Protein AF-A0A1F8V7A5-F1 (afdb_monomer_lite)

Secondary structure (DSSP, 8-state):
---------B-SSSSS-PPPPP----THHHHHHHHHHHHHTT-HHHHHHHHHTT--EEEEEEEGGG-GGGGS-HHHHHH---TTBPPEEEEEE-SSEEEEEEEPPPSEEHHHHHHH-PPPHHHHHHHHHHHHHHHHHHHTSSSPEE-----GGGEEEETTEEEE---TT-EE--TT-SS-SS--S-TTTS-GGGGTTS---HHHHHHHHHHHHHHHHHSS--GGGGGG-S-HHHHHHHHHHHT--

Radius of gyration: 18.72 Å; chains: 1; bounding box: 39×46×54 Å

Sequence (245 aa):
MSPSEVVGVANIERTYGLQIFRGIKNPSRDKVIQLAFGFALNLDETQQLLKAANKKVVVKCYLKENCNIQNLTLGFLRSLNHKGLAKFYESYGNVTNFFVLQDYVEGITLSQYVNERLPSEKETISIIEQLCDILIYIHSQKLPIIHRDIKPSNIIINDGKITLIDFGSCGFFDDKLIEDTLYLGTKGFAPPEQYGYAQTDRRANIYAVGMVLLYLCTGNIDLKNTRTIRNKHFSIIIKNVQNFL

Foldseek 3Di:
DDPDDDWWKDQLPDDDDTDGDDDDDDPVVVVVVVVVCVVVVVPPPVSVVCSVVSFIKTKGKDWPVQFQCVQPDQVRQQPDDDPQEWHWDGWDDDPTMIMTMTHDDDAAFQLVVVVVHFDDPVLLVLQLVLLVVVQCSQCPPPFRKDQQADDRRQWGDDPSRIHGHDSRQIHTQDPPDFADPDQTYDPLLFDPRSRTRGHDDSLRSLSSSLQRSLCSQPVDSPLVCLVVRPDVVSSVSNVVSNVPD

pLDDT: mean 74.39, std 22.93, range [23.0, 98.69]

Structure (mmCIF, N/CA/C/O backbone):
data_AF-A0A1F8V7A5-F1
#
_entry.id   AF-A0A1F8V7A5-F1
#
loop_
_atom_site.group_PDB
_atom_site.id
_atom_site.type_symbol
_atom_site.label_atom_id
_atom_site.label_alt_id
_atom_site.label_comp_id
_atom_site.label_asym_id
_atom_site.label_entity_id
_atom_site.label_seq_id
_atom_site.pdbx_PDB_ins_code
_atom_site.Cartn_x
_atom_site.Cartn_y
_atom_site.Cartn_z
_atom_site.occupancy
_atom_site.B_iso_or_equiv
_atom_site.auth_seq_id
_atom_site.auth_comp_id
_atom_site.auth_asym_id
_atom_site.auth_atom_id
_atom_site.pdbx_PDB_model_num
ATOM 1 N N . MET A 1 1 ? 18.266 4.610 5.218 1.00 23.06 1 MET A N 1
ATOM 2 C CA . MET A 1 1 ? 17.450 5.682 4.603 1.00 23.06 1 MET A CA 1
ATOM 3 C C . MET A 1 1 ? 17.047 5.177 3.232 1.00 23.06 1 MET A C 1
ATOM 5 O O . MET A 1 1 ? 17.943 4.849 2.469 1.00 23.06 1 MET A O 1
ATOM 9 N N . SER A 1 2 ? 15.754 5.010 2.956 1.00 26.50 2 SER A N 1
ATOM 10 C CA . SER A 1 2 ? 15.269 4.569 1.641 1.00 26.50 2 SER A CA 1
ATOM 11 C C . SER A 1 2 ? 15.438 5.704 0.618 1.00 26.50 2 SER A C 1
ATOM 13 O O . SER A 1 2 ? 14.967 6.815 0.872 1.00 26.50 2 SER A O 1
ATOM 15 N N . PRO A 1 3 ? 16.120 5.483 -0.518 1.00 30.06 3 PRO A N 1
ATOM 16 C CA . PRO A 1 3 ? 16.283 6.495 -1.548 1.00 30.06 3 PRO A CA 1
ATOM 17 C C . PRO A 1 3 ? 15.138 6.384 -2.560 1.00 30.06 3 PRO A C 1
ATOM 19 O O . PRO A 1 3 ? 15.302 5.817 -3.633 1.00 30.06 3 PRO A O 1
ATOM 22 N N . SER A 1 4 ? 13.955 6.891 -2.231 1.00 30.00 4 SER A N 1
ATOM 23 C CA . SER A 1 4 ? 12.886 7.071 -3.221 1.00 30.00 4 SER A CA 1
ATOM 24 C C . SER A 1 4 ? 11.737 7.844 -2.604 1.00 30.00 4 SER A C 1
ATOM 26 O O . SER A 1 4 ? 11.154 7.393 -1.633 1.00 30.00 4 SER A O 1
ATOM 28 N N . GLU A 1 5 ? 11.464 9.024 -3.156 1.00 30.34 5 GLU A N 1
ATOM 29 C CA . GLU A 1 5 ? 10.139 9.655 -3.230 1.00 30.34 5 GLU A CA 1
ATOM 30 C C . GLU A 1 5 ? 10.340 11.046 -3.856 1.00 30.34 5 GLU A C 1
ATOM 32 O O . GLU A 1 5 ? 10.634 12.037 -3.191 1.00 30.34 5 GLU A O 1
ATOM 37 N N . VAL A 1 6 ? 10.245 11.113 -5.187 1.00 29.70 6 VAL A N 1
ATOM 38 C CA . VAL A 1 6 ? 9.909 12.355 -5.895 1.00 29.70 6 VAL A CA 1
ATOM 39 C C . VAL A 1 6 ? 8.677 12.029 -6.727 1.00 29.70 6 VAL A C 1
ATOM 41 O O . VAL A 1 6 ? 8.777 11.448 -7.804 1.00 29.70 6 VAL A O 1
ATOM 44 N N . VAL A 1 7 ? 7.506 12.328 -6.170 1.00 32.06 7 VAL A N 1
ATOM 45 C CA . VAL A 1 7 ? 6.207 12.190 -6.836 1.00 32.06 7 VAL A CA 1
ATOM 46 C C . VAL A 1 7 ? 5.902 13.524 -7.511 1.00 32.06 7 VAL A C 1
ATOM 48 O O . VAL A 1 7 ? 5.773 14.538 -6.831 1.00 32.06 7 VAL A O 1
ATOM 51 N N . GLY A 1 8 ? 5.829 13.537 -8.842 1.00 32.34 8 GLY A N 1
ATOM 52 C CA . GLY A 1 8 ? 5.415 14.696 -9.634 1.00 32.34 8 GLY A CA 1
ATOM 53 C C . GLY A 1 8 ? 4.141 14.379 -10.413 1.00 32.34 8 GLY A C 1
ATOM 54 O O . GLY A 1 8 ? 4.046 13.322 -11.035 1.00 32.34 8 GLY A O 1
ATOM 55 N N . VAL A 1 9 ? 3.168 15.289 -10.370 1.00 33.03 9 VAL A N 1
ATOM 56 C CA . VAL A 1 9 ? 1.926 15.235 -11.156 1.00 33.03 9 VAL A CA 1
ATOM 57 C C . VAL A 1 9 ? 2.093 16.147 -12.366 1.00 33.03 9 VAL A C 1
ATOM 59 O O . VAL A 1 9 ? 2.499 17.297 -12.202 1.00 33.03 9 VAL A O 1
ATOM 62 N N . ALA A 1 10 ? 1.783 15.660 -13.567 1.00 33.78 10 ALA A N 1
ATOM 63 C CA . ALA A 1 10 ? 1.742 16.484 -14.771 1.00 33.78 10 ALA A CA 1
ATOM 64 C C . ALA A 1 10 ? 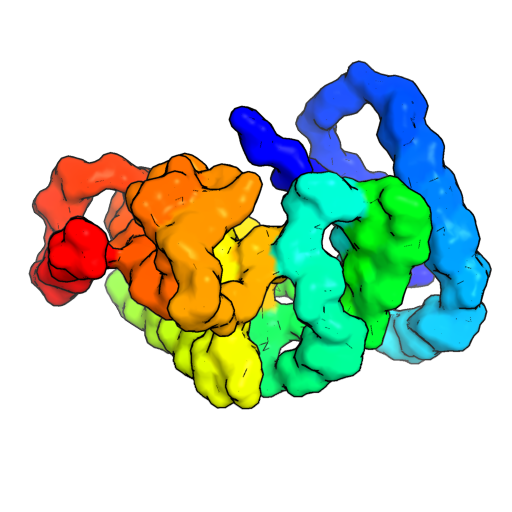0.297 16.599 -15.279 1.00 33.78 10 ALA A C 1
ATOM 66 O O . ALA A 1 10 ? -0.349 15.590 -15.563 1.00 33.78 10 ALA A O 1
ATOM 67 N N . ASN A 1 11 ? -0.197 17.834 -15.416 1.00 29.67 11 ASN A N 1
ATOM 68 C CA . ASN A 1 11 ? -1.378 18.146 -16.221 1.00 29.67 11 ASN A CA 1
ATOM 69 C C . ASN A 1 11 ? -0.912 18.450 -17.647 1.00 29.67 11 ASN A C 1
ATOM 71 O O . ASN A 1 11 ? -0.005 19.253 -17.849 1.00 29.67 11 ASN A O 1
ATOM 75 N N . ILE A 1 12 ? -1.524 17.798 -18.634 1.00 33.88 12 ILE A N 1
ATOM 76 C CA . ILE A 1 12 ? -1.096 17.863 -20.038 1.00 33.88 12 ILE A CA 1
ATOM 77 C C . ILE A 1 12 ? -1.499 19.187 -20.723 1.00 33.88 12 ILE A C 1
ATOM 79 O O . ILE A 1 12 ? -0.963 19.535 -21.775 1.00 33.88 12 ILE A O 1
ATOM 83 N N . GLU A 1 13 ? -2.337 20.004 -20.088 1.00 24.98 13 GLU A N 1
ATOM 84 C CA . GLU A 1 13 ? -2.722 21.325 -20.584 1.00 24.98 13 GLU A CA 1
ATOM 85 C C . GLU A 1 13 ? -2.161 22.442 -19.698 1.00 24.98 13 GLU A C 1
ATOM 87 O O . GLU A 1 13 ? -2.836 22.944 -18.802 1.00 24.98 13 GLU A O 1
ATOM 92 N N . ARG A 1 14 ? -0.894 22.794 -19.949 1.00 23.00 14 ARG A N 1
ATOM 93 C CA . ARG A 1 14 ? -0.233 24.109 -19.779 1.00 23.00 14 ARG A CA 1
ATOM 94 C C . ARG A 1 14 ? 1.257 23.882 -19.518 1.00 23.00 14 ARG A C 1
ATOM 96 O O . ARG A 1 14 ? 1.645 23.275 -18.531 1.00 23.00 14 ARG A O 1
ATOM 103 N N . THR A 1 15 ? 2.065 24.378 -20.447 1.00 27.16 15 THR A N 1
ATOM 104 C CA . THR A 1 15 ? 3.435 24.886 -20.292 1.00 27.16 15 THR A CA 1
ATOM 105 C C . THR A 1 15 ? 4.145 24.554 -18.969 1.00 27.16 15 THR A C 1
ATOM 107 O O . THR A 1 15 ? 3.803 25.116 -17.936 1.00 27.16 15 THR A O 1
ATOM 110 N N . TYR A 1 16 ? 5.169 23.691 -19.046 1.00 33.88 16 TYR A N 1
ATOM 111 C CA . TYR A 1 16 ? 6.266 23.500 -18.080 1.00 33.88 16 TYR A CA 1
ATOM 112 C C . TYR A 1 16 ? 5.959 23.918 -16.626 1.00 33.88 16 TYR A C 1
ATOM 114 O O . TYR A 1 16 ? 6.335 25.002 -16.186 1.00 33.88 16 TYR A O 1
ATOM 122 N N . GLY A 1 17 ? 5.302 23.043 -15.864 1.00 23.88 17 GLY A N 1
ATOM 123 C CA . GLY A 1 17 ? 4.966 23.294 -14.462 1.00 23.88 17 GLY A CA 1
ATOM 124 C C . GLY A 1 17 ? 5.038 22.022 -13.630 1.00 23.88 17 GLY A C 1
ATOM 125 O O . GLY A 1 17 ? 4.048 21.318 -13.473 1.00 23.88 17 GLY A O 1
ATOM 126 N N . LEU A 1 18 ? 6.230 21.730 -13.109 1.00 33.56 18 LEU A N 1
ATOM 127 C CA . LEU A 1 18 ? 6.467 20.741 -12.059 1.00 33.56 18 LEU A CA 1
ATOM 128 C C . LEU A 1 18 ? 5.835 21.255 -10.750 1.00 33.56 18 LEU A C 1
ATOM 130 O O . LEU A 1 18 ? 6.110 22.393 -10.366 1.00 33.56 18 LEU A O 1
ATOM 134 N N . GLN A 1 19 ? 5.068 20.439 -10.019 1.00 27.11 19 GLN A N 1
ATOM 135 C CA . GLN A 1 19 ? 4.849 20.688 -8.588 1.00 27.11 19 GLN A CA 1
ATOM 136 C C . GLN A 1 19 ? 5.838 19.866 -7.756 1.00 27.11 19 GLN A C 1
ATOM 138 O O . GLN A 1 19 ? 5.918 18.644 -7.839 1.00 27.11 19 GLN A O 1
ATOM 143 N N . ILE A 1 20 ? 6.633 20.624 -7.006 1.00 29.75 20 ILE A N 1
ATOM 144 C CA . ILE A 1 20 ? 7.748 20.259 -6.136 1.00 29.75 20 ILE A CA 1
ATOM 145 C C . ILE A 1 20 ? 7.205 19.861 -4.755 1.00 29.75 20 ILE A C 1
ATOM 147 O O . ILE A 1 20 ? 6.372 20.583 -4.212 1.00 29.75 20 ILE A O 1
ATOM 151 N N . PHE A 1 21 ? 7.778 18.839 -4.112 1.00 24.55 21 PHE A N 1
ATOM 152 C CA . PHE A 1 21 ? 7.815 18.770 -2.644 1.00 24.55 21 PHE A CA 1
ATOM 153 C C . PHE A 1 21 ? 9.191 19.240 -2.147 1.00 24.55 21 PHE A C 1
ATOM 155 O O . PHE A 1 21 ? 10.234 18.822 -2.651 1.00 24.55 21 PHE A O 1
ATOM 162 N N . ARG A 1 22 ? 9.193 20.190 -1.201 1.00 23.31 22 ARG A N 1
ATOM 163 C CA . ARG A 1 22 ? 10.394 20.844 -0.658 1.00 23.31 22 ARG A CA 1
ATOM 164 C C . ARG A 1 22 ? 11.251 19.860 0.141 1.00 23.31 22 ARG A C 1
ATOM 166 O O . ARG A 1 22 ? 10.799 19.309 1.135 1.00 23.31 22 ARG A O 1
ATOM 173 N N . GLY A 1 23 ? 12.527 19.772 -0.224 1.00 23.70 23 GLY A N 1
ATOM 174 C CA . GLY A 1 23 ? 13.578 19.174 0.593 1.00 23.70 23 GLY A CA 1
ATOM 175 C C . GLY A 1 23 ? 14.718 18.651 -0.275 1.00 23.70 23 GLY A C 1
ATOM 176 O O . GLY A 1 23 ? 14.496 17.804 -1.131 1.00 23.70 23 GLY A O 1
ATOM 177 N N . ILE A 1 24 ? 15.942 19.112 -0.004 1.00 25.62 24 ILE A N 1
ATOM 178 C CA . ILE A 1 24 ? 17.227 18.763 -0.649 1.00 25.62 24 ILE A CA 1
ATOM 179 C C . ILE A 1 24 ? 17.644 19.727 -1.778 1.00 25.62 24 ILE A C 1
ATOM 181 O O . ILE A 1 24 ? 17.208 19.634 -2.923 1.00 25.62 24 ILE A O 1
ATOM 185 N N . LYS A 1 25 ? 18.575 20.627 -1.429 1.00 27.59 25 LYS A N 1
ATOM 186 C CA . LYS A 1 25 ? 19.413 21.410 -2.349 1.00 27.59 25 LYS A CA 1
ATOM 187 C C . LYS A 1 25 ? 20.514 20.491 -2.913 1.00 27.59 25 LYS A C 1
ATOM 189 O O . LYS A 1 25 ? 21.444 20.189 -2.173 1.00 27.59 25 LYS A O 1
ATOM 194 N N . ASN A 1 26 ? 20.440 20.028 -4.167 1.00 31.92 26 ASN A N 1
ATOM 195 C CA . ASN A 1 26 ? 21.612 19.438 -4.842 1.00 31.92 26 ASN A CA 1
ATOM 196 C C . ASN A 1 26 ? 21.519 19.521 -6.392 1.00 31.92 26 ASN A C 1
ATOM 198 O O . ASN A 1 26 ? 20.579 18.951 -6.954 1.00 31.92 26 ASN A O 1
ATOM 202 N N . PRO A 1 27 ? 22.471 20.178 -7.092 1.00 31.55 27 PRO A N 1
ATOM 203 C CA . PRO A 1 27 ? 22.464 20.392 -8.554 1.00 31.55 27 PRO A CA 1
ATOM 204 C C . PRO A 1 27 ? 22.564 19.129 -9.440 1.00 31.55 27 PRO A C 1
ATOM 206 O O . PRO A 1 27 ? 22.425 19.214 -10.657 1.00 31.55 27 PRO A O 1
ATOM 209 N N . SER A 1 28 ? 22.766 17.935 -8.876 1.00 40.94 28 SER A N 1
ATOM 210 C CA . SER A 1 28 ? 22.763 16.665 -9.624 1.00 40.94 28 SER A CA 1
ATOM 211 C C . SER A 1 28 ? 21.367 16.201 -10.079 1.00 40.94 28 SER A C 1
ATOM 213 O O . SER A 1 28 ? 21.265 15.384 -10.995 1.00 40.94 28 SER A O 1
ATOM 215 N N . ARG A 1 29 ? 20.284 16.737 -9.493 1.00 37.59 29 ARG A N 1
ATOM 216 C CA . ARG A 1 29 ? 18.890 16.384 -9.830 1.00 37.59 29 ARG A CA 1
ATOM 217 C C . ARG A 1 29 ? 18.376 17.028 -11.122 1.00 37.59 29 ARG A C 1
ATOM 219 O O . ARG A 1 29 ? 17.613 16.381 -11.833 1.00 37.59 29 ARG A O 1
ATOM 226 N N . ASP A 1 30 ? 18.839 18.224 -11.479 1.00 37.31 30 ASP A N 1
ATOM 227 C CA . ASP A 1 30 ? 18.408 18.916 -12.708 1.00 37.31 30 ASP A CA 1
ATOM 228 C C . ASP A 1 30 ? 18.834 18.162 -13.978 1.00 37.31 30 ASP A C 1
ATOM 230 O O . ASP A 1 30 ? 18.098 18.118 -14.964 1.00 37.31 30 ASP A O 1
ATOM 234 N N . LYS A 1 31 ? 19.976 17.463 -13.923 1.00 37.94 31 LYS A N 1
ATOM 235 C CA . LYS A 1 31 ? 20.413 16.538 -14.980 1.00 37.94 31 LYS A CA 1
ATOM 236 C C . LYS A 1 31 ? 19.514 15.310 -15.100 1.00 37.94 31 LYS A C 1
ATOM 238 O O . LYS A 1 31 ? 19.218 14.898 -16.215 1.00 37.94 31 LYS A O 1
ATOM 243 N N . VAL A 1 32 ? 19.068 14.728 -13.982 1.00 38.88 32 VAL A N 1
ATOM 244 C CA . VAL A 1 32 ? 18.143 13.574 -13.987 1.00 38.88 32 VAL A CA 1
ATOM 245 C C . VAL A 1 32 ? 16.798 13.978 -14.582 1.00 38.88 32 VAL A C 1
ATOM 247 O O . VAL A 1 32 ? 16.231 13.234 -15.375 1.00 38.88 32 VAL A O 1
ATOM 250 N N . ILE A 1 33 ? 16.334 15.188 -14.264 1.00 39.94 33 ILE A N 1
ATOM 251 C CA . ILE A 1 33 ? 15.123 15.784 -14.829 1.00 39.94 33 ILE A CA 1
ATOM 252 C C . ILE A 1 33 ? 15.293 15.987 -16.342 1.00 39.94 33 ILE A C 1
ATOM 254 O O . ILE A 1 33 ? 14.489 15.467 -17.109 1.00 39.94 33 ILE A O 1
ATOM 258 N N . GLN A 1 34 ? 16.366 16.640 -16.801 1.00 39.19 34 GLN A N 1
ATOM 259 C CA . GLN A 1 34 ? 16.641 16.806 -18.237 1.00 39.19 34 GLN A CA 1
ATOM 260 C C . GLN A 1 34 ? 16.795 15.480 -18.992 1.00 39.19 34 GLN A C 1
ATOM 262 O O . GLN A 1 34 ? 16.362 15.392 -20.134 1.00 39.19 34 GLN A O 1
ATOM 267 N N . LEU A 1 35 ? 17.370 14.443 -18.375 1.00 42.56 35 LEU A N 1
ATOM 268 C CA . LEU A 1 35 ? 17.474 13.102 -18.960 1.00 42.56 35 LEU A CA 1
ATOM 269 C C . LEU A 1 35 ? 16.110 12.405 -19.039 1.00 42.56 35 LEU A C 1
ATOM 271 O O . LEU A 1 35 ? 15.777 11.854 -20.084 1.00 42.56 35 LEU A O 1
ATOM 275 N N . ALA A 1 36 ? 15.306 12.461 -17.975 1.00 43.53 36 ALA A N 1
ATOM 276 C CA . ALA A 1 36 ? 13.944 11.929 -17.965 1.00 43.53 36 ALA A CA 1
ATOM 277 C C . ALA A 1 36 ? 13.085 12.592 -19.052 1.00 43.53 36 ALA A C 1
ATOM 279 O O . ALA A 1 36 ? 12.394 11.903 -19.798 1.00 43.53 36 ALA A O 1
ATOM 280 N N . PHE A 1 37 ? 13.196 13.918 -19.192 1.00 43.28 37 PHE A N 1
ATOM 281 C CA . PHE A 1 37 ? 12.559 14.677 -20.264 1.00 43.28 37 PHE A CA 1
ATOM 282 C C . PHE A 1 37 ? 13.157 14.347 -21.635 1.00 43.28 37 PHE A C 1
ATOM 284 O O . PHE A 1 37 ? 12.394 14.091 -22.548 1.00 43.28 37 PHE A O 1
ATOM 291 N N . GLY A 1 38 ? 14.477 14.267 -21.806 1.00 43.78 38 GLY A N 1
ATOM 292 C CA . GLY A 1 38 ? 15.117 13.948 -23.091 1.00 43.78 38 GLY A CA 1
ATOM 293 C C . GLY A 1 38 ? 14.735 12.571 -23.647 1.00 43.78 38 GLY A C 1
ATOM 294 O O . GLY A 1 38 ? 14.562 12.427 -24.852 1.00 43.78 38 GLY A O 1
ATOM 295 N N . PHE A 1 39 ? 14.525 11.578 -22.777 1.00 45.81 39 PHE A N 1
ATOM 296 C CA . PHE A 1 39 ? 13.989 10.269 -23.165 1.00 45.81 39 PHE A CA 1
ATOM 297 C C . PHE A 1 39 ? 12.468 10.294 -23.366 1.00 45.81 39 PHE A C 1
ATOM 299 O O . PHE A 1 39 ? 11.972 9.697 -24.318 1.00 45.81 39 PHE A O 1
ATOM 306 N N . ALA A 1 40 ? 11.724 11.017 -22.521 1.00 43.53 40 ALA A N 1
ATOM 307 C CA . ALA A 1 40 ? 10.280 11.182 -22.683 1.00 43.53 40 ALA A CA 1
ATOM 308 C C . ALA A 1 40 ? 9.893 12.066 -23.888 1.00 43.53 40 ALA A C 1
ATOM 310 O O . ALA A 1 40 ? 8.757 12.003 -24.346 1.00 43.53 40 ALA A O 1
ATOM 311 N N . LEU A 1 41 ? 10.807 12.888 -24.407 1.00 42.84 41 LEU A N 1
ATOM 312 C CA . LEU A 1 41 ? 10.620 13.759 -25.572 1.00 42.84 41 LEU A CA 1
ATOM 313 C C . LEU A 1 41 ? 10.763 13.015 -26.910 1.00 42.84 41 LEU A C 1
ATOM 315 O O . LEU A 1 41 ? 10.345 13.560 -27.919 1.00 42.84 41 LEU A O 1
ATOM 319 N N . ASN A 1 42 ? 11.248 11.767 -26.922 1.00 46.78 42 ASN A N 1
ATOM 320 C CA . ASN A 1 42 ? 11.172 10.875 -28.093 1.00 46.78 42 ASN A CA 1
ATOM 321 C C . ASN A 1 42 ? 9.848 10.073 -28.151 1.00 46.78 42 ASN A C 1
ATOM 323 O O . ASN A 1 42 ? 9.734 9.111 -28.906 1.00 46.78 42 ASN A O 1
ATOM 327 N N . LEU A 1 43 ? 8.844 10.438 -27.341 1.00 51.78 43 LEU A N 1
ATOM 328 C CA . LEU A 1 43 ? 7.548 9.753 -27.228 1.00 51.78 43 LEU A CA 1
ATOM 329 C C . LEU A 1 43 ? 6.447 10.427 -28.056 1.00 51.78 43 LEU A C 1
ATOM 331 O O . LEU A 1 43 ? 5.360 10.672 -27.527 1.00 51.78 43 LEU A O 1
ATOM 335 N N . ASP A 1 44 ? 6.696 10.738 -29.326 1.00 54.84 44 ASP A N 1
ATOM 336 C CA . ASP A 1 44 ? 5.718 11.467 -30.146 1.00 54.84 44 ASP A CA 1
ATOM 337 C C . ASP A 1 44 ? 4.336 10.787 -30.157 1.00 54.84 44 ASP A C 1
ATOM 339 O O . ASP A 1 44 ? 3.327 11.445 -29.906 1.00 54.84 44 ASP A O 1
ATOM 343 N N . GLU A 1 45 ? 4.268 9.461 -30.304 1.00 49.28 45 GLU A N 1
ATOM 344 C CA . GLU A 1 45 ? 2.988 8.735 -30.327 1.00 49.28 45 GLU A CA 1
ATOM 345 C C . GLU A 1 45 ? 2.310 8.642 -28.948 1.00 49.28 45 GLU A C 1
ATOM 347 O O . GLU A 1 45 ? 1.111 8.891 -28.826 1.00 49.28 45 GLU A O 1
ATOM 352 N N . THR A 1 46 ? 3.052 8.331 -27.876 1.00 48.03 46 THR A N 1
ATOM 353 C CA . THR A 1 46 ? 2.456 8.198 -26.528 1.00 48.03 46 THR A CA 1
ATOM 354 C C . THR A 1 46 ? 2.029 9.558 -25.975 1.00 48.03 46 THR A C 1
ATOM 356 O O . THR A 1 46 ? 0.965 9.669 -25.365 1.00 48.03 46 THR A O 1
ATOM 359 N N . GLN A 1 47 ? 2.805 10.619 -26.222 1.00 52.47 47 GLN A N 1
ATOM 360 C CA . GLN A 1 47 ? 2.403 11.975 -25.854 1.00 52.47 47 GLN A CA 1
ATOM 361 C C . GLN A 1 47 ? 1.182 12.439 -26.648 1.00 52.47 47 GLN A C 1
ATOM 363 O O . GLN A 1 47 ? 0.301 13.061 -26.057 1.00 52.47 47 GLN A O 1
ATOM 368 N N . GLN A 1 48 ? 1.101 12.143 -27.951 1.00 50.09 48 GLN A N 1
ATOM 369 C CA . GLN A 1 48 ? -0.073 12.478 -28.764 1.00 50.09 48 GLN A CA 1
ATOM 370 C C . GLN A 1 48 ? -1.327 11.740 -28.284 1.00 50.09 48 GLN A C 1
ATOM 372 O O . GLN A 1 48 ? -2.366 12.375 -28.121 1.00 50.09 48 GLN A O 1
ATOM 377 N N . LEU A 1 49 ? -1.229 10.443 -27.973 1.00 46.84 49 LEU A N 1
ATOM 378 C CA . LEU A 1 49 ? -2.348 9.650 -27.451 1.00 46.84 49 LEU A CA 1
ATOM 379 C C . LEU A 1 49 ? -2.833 10.151 -26.083 1.00 46.84 49 LEU A C 1
ATOM 381 O O . LEU A 1 49 ? -4.037 10.264 -25.857 1.00 46.84 49 LEU A O 1
ATOM 385 N N . LEU A 1 50 ? -1.915 10.494 -25.175 1.00 48.69 50 LEU A N 1
ATOM 386 C CA . LEU A 1 50 ? -2.271 11.014 -23.850 1.00 48.69 50 LEU A CA 1
ATOM 387 C C . LEU A 1 50 ? -2.831 12.444 -23.907 1.00 48.69 50 LEU A C 1
ATOM 389 O O . LEU A 1 50 ? -3.771 12.752 -23.171 1.00 48.69 50 LEU A O 1
ATOM 393 N N . LYS A 1 51 ? -2.306 13.290 -24.808 1.00 51.53 51 LYS A N 1
ATOM 394 C CA . LYS A 1 51 ? -2.853 14.623 -25.124 1.00 51.53 51 LYS A CA 1
ATOM 395 C C . LYS A 1 51 ? -4.260 14.530 -25.700 1.00 51.53 51 LYS A C 1
ATOM 397 O O . LYS A 1 51 ? -5.152 15.207 -25.203 1.00 51.53 51 LYS A O 1
ATOM 402 N N . ALA A 1 52 ? -4.477 13.660 -26.685 1.00 45.50 52 ALA A N 1
ATOM 403 C CA . ALA A 1 52 ? -5.791 13.452 -27.290 1.00 45.50 52 ALA A CA 1
ATOM 404 C C . ALA A 1 52 ? -6.829 12.921 -26.283 1.00 45.50 52 ALA A C 1
ATOM 406 O O . ALA A 1 52 ? -8.012 13.223 -26.402 1.00 45.50 52 ALA A O 1
ATOM 407 N N . ALA A 1 53 ? -6.390 12.159 -25.275 1.00 49.28 53 ALA A N 1
ATOM 408 C CA . ALA A 1 53 ? -7.253 11.576 -24.249 1.00 49.28 53 ALA A CA 1
ATOM 409 C C . ALA A 1 53 ? -7.491 12.471 -23.013 1.00 49.28 53 ALA A C 1
ATOM 411 O O . ALA A 1 53 ? -8.211 12.045 -22.111 1.00 49.28 53 ALA A O 1
ATOM 412 N N . ASN A 1 54 ? -6.872 13.659 -22.928 1.00 58.59 54 ASN A N 1
ATOM 413 C CA . ASN A 1 54 ? -6.871 14.533 -21.741 1.00 58.59 54 ASN A CA 1
ATOM 414 C C . ASN A 1 54 ? -6.611 13.774 -20.417 1.00 58.59 54 ASN A C 1
ATOM 416 O O . ASN A 1 54 ? -7.271 13.994 -19.397 1.00 58.59 54 ASN A O 1
ATOM 420 N N . LYS A 1 55 ? -5.685 12.807 -20.437 1.00 66.06 55 LYS A N 1
ATOM 421 C CA . LYS A 1 55 ? -5.491 11.867 -19.326 1.00 66.06 55 LYS A CA 1
ATOM 422 C C . LYS A 1 55 ? -4.279 12.251 -18.475 1.00 66.06 55 LYS A C 1
ATOM 424 O O . LYS A 1 55 ? -3.168 12.343 -18.990 1.00 66.06 55 LYS A O 1
ATOM 429 N N . LYS A 1 56 ? -4.471 12.436 -17.162 1.00 72.81 56 LYS A N 1
ATOM 430 C CA . LYS A 1 56 ? -3.363 12.653 -16.213 1.00 72.81 56 LYS A CA 1
ATOM 431 C C . LYS A 1 56 ? -2.548 11.370 -16.036 1.00 72.81 56 LYS A C 1
ATOM 433 O O . LYS A 1 56 ? -3.108 10.284 -15.879 1.00 72.81 56 LYS A O 1
ATOM 438 N N . VAL A 1 57 ? -1.226 11.507 -16.009 1.00 73.81 57 VAL A N 1
ATOM 439 C CA . VAL A 1 57 ? -0.281 10.388 -15.873 1.00 73.81 57 VAL A CA 1
ATOM 440 C C . VAL A 1 57 ? 0.836 10.713 -14.888 1.00 73.81 57 VAL A C 1
ATOM 442 O O . VAL A 1 57 ? 1.123 11.878 -14.610 1.00 73.81 57 VAL A O 1
ATOM 445 N N . VAL A 1 58 ? 1.483 9.666 -14.378 1.00 74.69 58 VAL A N 1
ATOM 446 C CA . VAL A 1 58 ? 2.671 9.752 -13.522 1.00 74.69 58 VAL A CA 1
ATOM 447 C C . VAL A 1 58 ? 3.835 9.057 -14.211 1.00 74.69 58 VAL A C 1
ATOM 449 O O . VAL A 1 58 ? 3.688 7.943 -14.714 1.00 74.69 58 VAL A O 1
ATOM 452 N N . VAL A 1 59 ? 5.005 9.699 -14.179 1.00 72.44 59 VAL A N 1
ATOM 453 C CA . VAL A 1 59 ? 6.283 9.087 -14.555 1.00 72.44 59 VAL A CA 1
ATOM 454 C C . VAL A 1 59 ? 7.114 8.892 -13.293 1.00 72.44 59 VAL A C 1
ATOM 456 O O . VAL A 1 59 ? 7.523 9.865 -12.661 1.00 72.44 59 VAL A O 1
ATOM 459 N N . LYS A 1 60 ? 7.372 7.637 -12.920 1.00 73.75 60 LYS A N 1
ATOM 460 C CA . LYS A 1 60 ? 8.283 7.290 -11.823 1.00 73.75 60 LYS A CA 1
ATOM 461 C C . LYS A 1 60 ? 9.672 6.998 -12.370 1.00 73.75 60 LYS A C 1
ATOM 463 O O . LYS A 1 60 ? 9.793 6.287 -13.359 1.00 73.75 60 LYS A O 1
ATOM 468 N N . CYS A 1 61 ? 10.703 7.533 -11.723 1.00 71.06 61 CYS A N 1
ATOM 469 C CA . CYS A 1 61 ? 12.106 7.275 -12.040 1.00 71.06 61 CYS A CA 1
ATOM 470 C C . CYS A 1 61 ? 12.754 6.503 -10.891 1.00 71.06 61 CYS A C 1
ATOM 472 O O . CYS A 1 61 ? 12.683 6.922 -9.737 1.00 71.06 61 CYS A O 1
ATOM 474 N N . TYR A 1 62 ? 13.433 5.418 -11.230 1.00 70.56 62 TYR A N 1
ATOM 475 C CA . TYR A 1 62 ? 14.142 4.539 -10.319 1.00 70.56 62 TYR A CA 1
ATOM 476 C C . TYR A 1 62 ? 15.611 4.442 -10.736 1.00 70.56 62 TYR A C 1
ATOM 478 O O . TYR A 1 62 ? 15.918 4.363 -11.926 1.00 70.56 62 TYR A O 1
ATOM 486 N N . LEU A 1 63 ? 16.525 4.415 -9.767 1.00 68.00 63 LEU A N 1
ATOM 487 C CA . LEU A 1 63 ? 17.925 4.070 -10.025 1.00 68.00 63 LEU A CA 1
ATOM 488 C C . LEU A 1 63 ? 18.023 2.562 -10.269 1.00 68.00 63 LEU A C 1
ATOM 490 O O . LEU A 1 63 ? 17.511 1.783 -9.465 1.00 68.00 63 LEU A O 1
ATOM 494 N N . LYS A 1 64 ? 18.689 2.142 -11.348 1.00 67.69 64 LYS A N 1
ATOM 495 C CA . LYS A 1 64 ? 18.789 0.720 -11.716 1.00 67.69 64 LYS A CA 1
ATOM 496 C C . LYS A 1 64 ? 19.494 -0.133 -10.663 1.00 67.69 64 LYS A C 1
ATOM 498 O O . LYS A 1 64 ? 19.128 -1.275 -10.448 1.00 67.69 64 LYS A O 1
ATOM 503 N N . GLU A 1 65 ? 20.471 0.410 -9.960 1.00 65.75 65 GLU A N 1
ATOM 504 C CA . GLU A 1 65 ? 21.138 -0.311 -8.867 1.00 65.75 65 GLU A CA 1
ATOM 505 C C . GLU A 1 65 ? 20.212 -0.616 -7.671 1.00 65.75 65 GLU A C 1
ATOM 507 O O . GLU A 1 65 ? 20.502 -1.518 -6.897 1.00 65.75 65 GLU A O 1
ATOM 512 N N . ASN A 1 66 ? 19.076 0.085 -7.544 1.00 61.94 66 ASN A N 1
ATOM 513 C CA . ASN A 1 66 ? 18.180 0.013 -6.383 1.00 61.94 66 ASN A CA 1
ATOM 514 C C . ASN A 1 66 ? 16.747 -0.424 -6.742 1.00 61.94 66 ASN A C 1
ATOM 516 O O . ASN A 1 66 ? 15.826 -0.228 -5.948 1.00 61.94 66 ASN A O 1
ATOM 520 N N . CYS A 1 67 ? 16.518 -0.948 -7.949 1.00 61.31 67 CYS A N 1
ATOM 521 C CA . CYS A 1 67 ? 15.172 -1.200 -8.456 1.00 61.31 67 CYS A CA 1
ATOM 522 C C . CYS A 1 67 ? 14.974 -2.649 -8.900 1.00 61.31 67 CYS A C 1
ATOM 524 O O . CYS A 1 67 ? 15.584 -3.097 -9.866 1.00 61.31 67 CYS A O 1
ATOM 526 N N . ASN A 1 68 ? 14.053 -3.362 -8.253 1.00 64.31 68 ASN A N 1
ATOM 527 C CA . ASN A 1 68 ? 13.750 -4.754 -8.601 1.00 64.31 68 ASN A CA 1
ATOM 528 C C . ASN A 1 68 ? 12.712 -4.880 -9.716 1.00 64.31 68 ASN A C 1
ATOM 530 O O . ASN A 1 68 ? 12.640 -5.918 -10.375 1.00 64.31 68 ASN A O 1
ATOM 534 N N . ILE A 1 69 ? 11.957 -3.808 -9.987 1.00 59.09 69 ILE A N 1
ATOM 535 C CA . ILE A 1 69 ? 10.929 -3.805 -11.031 1.00 5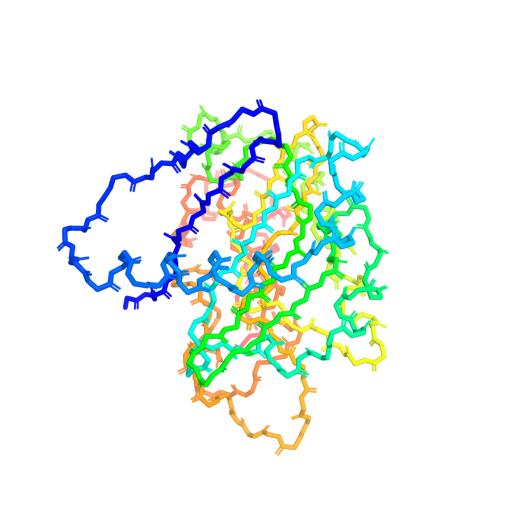9.09 69 ILE A CA 1
ATOM 536 C C . ILE A 1 69 ? 11.509 -4.074 -12.430 1.00 59.09 69 ILE A C 1
ATOM 538 O O . ILE A 1 69 ? 10.777 -4.456 -13.330 1.00 59.09 69 ILE A O 1
ATOM 542 N N . GLN A 1 70 ? 12.822 -3.912 -12.618 1.00 57.00 70 GLN A N 1
ATOM 543 C CA . GLN A 1 70 ? 13.521 -4.227 -13.868 1.00 57.00 70 GLN A CA 1
ATOM 544 C C . GLN A 1 70 ? 13.391 -5.699 -14.264 1.00 57.00 70 GLN A C 1
ATOM 546 O O . GLN A 1 70 ? 13.424 -6.025 -15.448 1.00 57.00 70 GLN A O 1
ATOM 551 N N . ASN A 1 71 ? 13.242 -6.579 -13.271 1.00 61.25 71 ASN A N 1
ATOM 552 C CA . ASN A 1 71 ? 13.036 -8.005 -13.495 1.00 61.25 71 ASN A CA 1
ATOM 553 C C . ASN A 1 71 ? 11.617 -8.292 -14.008 1.00 61.25 71 ASN A C 1
ATOM 555 O O . ASN A 1 71 ? 11.372 -9.352 -14.584 1.00 61.25 71 ASN A O 1
ATOM 559 N N . LEU A 1 72 ? 10.681 -7.350 -13.837 1.00 64.75 72 LEU A N 1
ATOM 560 C CA . LEU A 1 72 ? 9.375 -7.408 -14.473 1.00 64.75 72 LEU A CA 1
ATOM 561 C C . LEU A 1 72 ? 9.497 -6.874 -15.897 1.00 64.75 72 LEU A C 1
ATOM 563 O O . LEU A 1 72 ? 9.796 -5.703 -16.128 1.00 64.75 72 LEU A O 1
ATOM 567 N N . THR A 1 73 ? 9.227 -7.734 -16.877 1.00 63.41 73 THR A N 1
ATOM 568 C CA . THR A 1 73 ? 9.189 -7.277 -18.267 1.00 63.41 73 THR A CA 1
ATOM 569 C C . THR A 1 73 ? 8.102 -6.215 -18.458 1.00 63.41 73 THR A C 1
ATOM 571 O O . THR A 1 73 ? 7.032 -6.263 -17.849 1.00 63.41 73 THR A O 1
ATOM 574 N N . LEU A 1 74 ? 8.355 -5.279 -19.369 1.00 65.69 74 LEU A N 1
ATOM 575 C CA . LEU A 1 74 ? 7.391 -4.285 -19.845 1.00 65.69 74 LEU A CA 1
ATOM 576 C C . LEU A 1 74 ? 6.007 -4.868 -20.148 1.00 65.69 74 LEU A C 1
ATOM 578 O O . LEU A 1 74 ? 4.984 -4.357 -19.692 1.00 65.69 74 LEU A O 1
ATOM 582 N N . GLY A 1 75 ? 5.991 -5.971 -20.902 1.00 67.56 75 GLY A N 1
ATOM 583 C CA . GLY A 1 75 ? 4.761 -6.671 -21.261 1.00 67.56 75 GLY A CA 1
ATOM 584 C C . GLY A 1 75 ? 4.021 -7.211 -20.040 1.00 67.56 75 GLY A C 1
ATOM 585 O O . GLY A 1 75 ? 2.794 -7.182 -20.008 1.00 67.56 75 GLY A O 1
ATOM 586 N N . PHE A 1 76 ? 4.750 -7.633 -19.007 1.00 75.81 76 PHE A N 1
ATOM 587 C CA . PHE A 1 76 ? 4.153 -8.129 -17.777 1.00 75.81 76 PHE A CA 1
ATOM 588 C C . PHE A 1 76 ? 3.455 -7.016 -16.986 1.00 75.81 76 PHE A C 1
ATOM 590 O O . PHE A 1 76 ? 2.279 -7.164 -16.663 1.00 75.81 76 PHE A O 1
ATOM 597 N N . LEU A 1 77 ? 4.112 -5.874 -16.756 1.00 77.94 77 LEU A N 1
ATOM 598 C CA . LEU A 1 77 ? 3.491 -4.733 -16.064 1.00 77.94 77 LEU A CA 1
ATOM 599 C C . LEU A 1 77 ? 2.245 -4.221 -16.797 1.00 77.94 77 LEU A C 1
ATOM 601 O O . LEU A 1 77 ? 1.212 -3.993 -16.172 1.00 77.94 77 LEU A O 1
ATOM 605 N N . ARG A 1 78 ? 2.312 -4.104 -18.129 1.00 81.88 78 ARG A N 1
ATOM 606 C CA . ARG A 1 78 ? 1.171 -3.694 -18.969 1.00 81.88 78 ARG A CA 1
ATOM 607 C C . ARG A 1 78 ? 0.013 -4.688 -18.958 1.00 81.88 78 ARG A C 1
ATOM 609 O O . ARG A 1 78 ? -1.124 -4.289 -19.195 1.00 81.88 78 ARG A O 1
ATOM 616 N N . SER A 1 79 ? 0.296 -5.971 -18.728 1.00 84.75 79 SER A N 1
ATOM 617 C CA . SER A 1 79 ? -0.732 -7.016 -18.664 1.00 84.75 79 SER A CA 1
ATOM 618 C C . SER A 1 79 ? -1.544 -6.984 -17.368 1.00 84.75 79 SER A C 1
ATOM 620 O O . SER A 1 79 ? -2.635 -7.554 -17.324 1.00 84.75 79 SER A O 1
ATOM 622 N N . LEU A 1 80 ? -1.049 -6.298 -16.330 1.00 89.12 80 LEU A N 1
ATOM 623 C CA . LEU A 1 80 ? -1.772 -6.156 -15.073 1.00 89.12 80 LEU A CA 1
ATOM 624 C C . LEU A 1 80 ? -3.028 -5.311 -15.286 1.00 89.12 80 LEU A C 1
ATOM 626 O O . LEU A 1 80 ? -2.977 -4.160 -15.719 1.00 89.12 80 LEU A O 1
ATOM 630 N N . ASN A 1 81 ? -4.168 -5.899 -14.952 1.00 91.94 81 ASN A N 1
ATOM 631 C CA . ASN A 1 81 ? -5.483 -5.309 -15.110 1.00 91.94 81 ASN A CA 1
ATOM 632 C C . ASN A 1 81 ? -6.350 -5.654 -13.898 1.00 91.94 81 ASN A C 1
ATOM 634 O O . ASN A 1 81 ? -6.971 -6.715 -13.830 1.00 91.94 81 ASN A O 1
ATOM 638 N N . HIS A 1 82 ? -6.376 -4.741 -12.934 1.00 96.25 82 HIS A N 1
ATOM 639 C CA . HIS A 1 82 ? -7.197 -4.850 -11.739 1.00 96.25 82 HIS A CA 1
ATOM 640 C C . HIS A 1 82 ? -7.669 -3.458 -11.321 1.00 96.25 82 HIS A C 1
ATOM 642 O O . HIS A 1 82 ? -6.892 -2.509 -11.350 1.00 96.25 82 HIS A O 1
ATOM 648 N N . LYS A 1 83 ? -8.927 -3.338 -10.884 1.00 95.50 83 LYS A N 1
ATOM 649 C CA . LYS A 1 83 ? -9.558 -2.055 -10.502 1.00 95.50 83 LYS A CA 1
ATOM 650 C C . LYS A 1 83 ? -8.795 -1.282 -9.415 1.00 95.50 83 LYS A C 1
ATOM 652 O O . LYS A 1 83 ? -8.909 -0.069 -9.337 1.00 95.50 83 LYS A O 1
ATOM 657 N N . GLY A 1 84 ? -8.065 -2.002 -8.564 1.00 96.81 84 GLY A N 1
ATOM 658 C CA . GLY A 1 84 ? -7.269 -1.445 -7.469 1.00 96.81 84 GLY A CA 1
ATOM 659 C C . GLY A 1 84 ? -5.789 -1.263 -7.805 1.00 96.81 84 GLY A C 1
ATOM 660 O O . GLY A 1 84 ? -4.985 -1.153 -6.887 1.00 96.81 84 GLY A O 1
ATOM 661 N N . LEU A 1 85 ? -5.408 -1.290 -9.086 1.00 95.00 85 LEU A N 1
ATOM 662 C CA . LEU A 1 85 ? -4.047 -1.030 -9.557 1.00 95.00 85 LEU A CA 1
ATOM 663 C C . LEU A 1 85 ? -4.044 0.132 -10.550 1.00 95.00 85 LEU A C 1
ATOM 665 O O . LEU A 1 85 ? -4.938 0.247 -11.386 1.00 95.00 85 L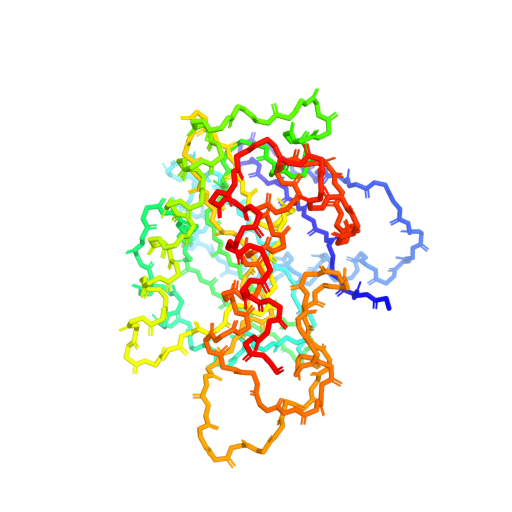EU A O 1
ATOM 669 N N . ALA A 1 86 ? -3.004 0.963 -10.496 1.00 88.00 86 ALA A N 1
ATOM 670 C CA . ALA A 1 86 ? -2.759 1.944 -11.547 1.00 88.00 86 ALA A CA 1
ATOM 671 C C . ALA A 1 86 ? -2.397 1.223 -12.854 1.00 88.00 86 ALA A C 1
ATOM 673 O O . ALA A 1 86 ? -1.566 0.312 -12.854 1.00 88.00 86 ALA A O 1
ATOM 674 N N . LYS A 1 87 ? -2.990 1.638 -13.980 1.00 86.19 87 LYS A N 1
ATOM 675 C CA . LYS A 1 87 ? -2.650 1.061 -15.282 1.00 86.19 87 LYS A CA 1
ATOM 676 C C . LYS A 1 87 ? -1.231 1.457 -15.675 1.00 86.19 87 LYS A C 1
ATOM 678 O O . LYS A 1 87 ? -0.913 2.645 -15.719 1.00 86.19 87 LYS A O 1
ATOM 683 N N . PHE A 1 88 ? -0.408 0.470 -16.007 1.00 85.00 88 PHE A N 1
ATOM 684 C CA . PHE A 1 88 ? 0.921 0.686 -16.571 1.00 85.00 88 PHE A CA 1
ATOM 685 C C . PHE A 1 88 ? 0.822 0.856 -18.086 1.00 85.00 88 PHE A C 1
ATOM 687 O O . PHE A 1 88 ? 0.179 0.055 -18.768 1.00 85.00 88 PHE A O 1
ATOM 694 N N . TYR A 1 89 ? 1.460 1.898 -18.611 1.00 78.00 89 TYR A N 1
ATOM 695 C CA . TYR A 1 89 ? 1.498 2.170 -20.046 1.00 78.00 89 TYR A CA 1
ATOM 696 C C . TYR A 1 89 ? 2.783 1.673 -20.660 1.00 78.00 89 TYR A C 1
ATOM 698 O O . TYR A 1 89 ? 2.748 0.863 -21.577 1.00 78.00 89 TYR A O 1
ATOM 706 N N . GLU A 1 90 ? 3.898 2.176 -20.147 1.00 74.81 90 GLU A N 1
ATOM 707 C CA . GLU A 1 90 ? 5.214 1.967 -20.720 1.00 74.81 90 GLU A CA 1
ATOM 708 C C . GLU A 1 90 ? 6.285 2.096 -19.643 1.00 74.81 90 GLU A C 1
ATOM 710 O O . GLU A 1 90 ? 6.064 2.617 -18.548 1.00 74.81 90 GLU A O 1
ATOM 715 N N . SER A 1 91 ? 7.475 1.631 -19.971 1.00 74.25 91 SER A N 1
ATOM 716 C CA . SER A 1 91 ? 8.673 1.762 -19.161 1.00 74.25 91 SER A CA 1
ATOM 717 C C . SER A 1 91 ? 9.889 1.888 -20.072 1.00 74.25 91 SER A C 1
ATOM 719 O O . SER A 1 91 ? 9.933 1.360 -21.180 1.00 74.25 91 SER A O 1
ATOM 721 N N . TYR A 1 92 ? 10.886 2.627 -19.613 1.00 72.56 92 TYR A N 1
ATOM 722 C CA . TYR A 1 92 ? 12.068 2.947 -20.406 1.00 72.56 92 TYR A CA 1
ATOM 723 C C . TYR A 1 92 ? 13.281 2.912 -19.501 1.00 72.56 92 TYR A C 1
ATOM 725 O O . TYR A 1 92 ? 13.178 3.197 -18.315 1.00 72.56 92 TYR A O 1
ATOM 733 N N . GLY A 1 93 ? 14.451 2.581 -20.025 1.00 69.81 93 GLY A N 1
ATOM 734 C CA . GLY A 1 93 ? 15.659 2.563 -19.212 1.00 69.81 93 GLY A CA 1
ATOM 735 C C . GLY A 1 93 ? 16.864 3.048 -19.987 1.00 69.81 93 GLY A C 1
ATOM 736 O O . GLY A 1 93 ? 16.972 2.823 -21.187 1.00 69.81 93 GLY A O 1
ATOM 737 N N . ASN A 1 94 ? 17.793 3.674 -19.277 1.00 70.62 94 ASN A N 1
ATOM 738 C CA . ASN A 1 94 ? 19.143 3.933 -19.767 1.00 70.62 94 ASN A CA 1
ATOM 739 C C . ASN A 1 94 ? 20.151 3.177 -18.887 1.00 70.62 94 ASN A C 1
ATOM 741 O O . ASN A 1 94 ? 19.770 2.252 -18.174 1.00 70.62 94 ASN A O 1
ATOM 745 N N . VAL A 1 95 ? 21.439 3.510 -18.949 1.00 72.50 95 VAL A N 1
ATOM 746 C CA . VAL A 1 95 ? 22.474 2.799 -18.176 1.00 72.50 95 VAL A CA 1
ATOM 747 C C . VAL A 1 95 ? 22.230 2.883 -16.663 1.00 72.50 95 VAL A C 1
ATOM 749 O O . VAL A 1 95 ? 22.505 1.925 -15.951 1.00 72.50 95 VAL A O 1
ATOM 752 N N . THR A 1 96 ? 21.673 3.988 -16.167 1.00 68.38 96 THR A N 1
ATOM 753 C CA . THR A 1 96 ? 21.601 4.283 -14.726 1.00 68.38 96 THR A CA 1
ATOM 754 C C . THR A 1 96 ? 20.182 4.347 -14.173 1.00 68.38 96 THR A C 1
ATOM 756 O O . THR A 1 96 ? 19.983 4.134 -12.980 1.00 68.38 96 THR A O 1
ATOM 759 N N . ASN A 1 97 ? 19.187 4.614 -15.018 1.00 67.75 97 ASN A N 1
ATOM 760 C CA . ASN A 1 97 ? 17.811 4.866 -14.605 1.00 67.75 97 ASN A CA 1
ATOM 761 C C . ASN A 1 97 ? 16.814 3.954 -15.320 1.00 67.75 97 ASN A C 1
ATOM 763 O O . ASN A 1 97 ? 17.031 3.527 -16.459 1.00 67.75 97 ASN A O 1
ATOM 767 N N . PHE A 1 98 ? 15.697 3.710 -14.645 1.00 70.25 98 PHE A N 1
ATOM 768 C CA . PHE A 1 98 ? 14.512 3.036 -15.150 1.00 70.25 98 PHE A CA 1
ATOM 769 C C . PHE A 1 98 ? 13.281 3.904 -14.870 1.00 70.25 98 PHE A C 1
ATOM 771 O O . PHE A 1 98 ? 13.091 4.388 -13.759 1.00 70.25 98 PHE A O 1
ATOM 778 N N . PHE A 1 99 ? 12.451 4.114 -15.879 1.00 74.12 99 PHE A N 1
ATOM 779 C CA . PHE A 1 99 ? 11.283 4.979 -15.859 1.00 74.12 99 PHE A CA 1
ATOM 780 C C . PHE A 1 99 ? 10.029 4.149 -16.068 1.00 74.12 99 PHE A C 1
ATOM 782 O O . PHE A 1 99 ? 10.035 3.260 -16.912 1.00 74.12 99 PHE A O 1
ATOM 789 N N . VAL A 1 100 ? 8.952 4.466 -15.356 1.00 75.19 100 VAL A N 1
ATOM 790 C CA . VAL A 1 100 ? 7.640 3.823 -15.497 1.00 75.19 100 VAL A CA 1
ATOM 791 C C . VAL A 1 100 ? 6.578 4.889 -15.689 1.00 75.19 100 VAL A C 1
ATOM 793 O O . VAL A 1 100 ? 6.439 5.781 -14.854 1.00 75.19 100 VAL A O 1
ATOM 796 N N . LEU A 1 101 ? 5.823 4.779 -16.777 1.00 75.94 101 LEU A N 1
ATOM 797 C CA . LEU A 1 101 ? 4.667 5.604 -17.089 1.00 75.94 101 LEU A CA 1
ATOM 798 C C . LEU A 1 101 ? 3.389 4.847 -16.717 1.00 75.94 101 LEU A C 1
ATOM 800 O O . LEU A 1 101 ? 3.151 3.734 -17.191 1.00 75.94 101 LEU A O 1
ATOM 804 N N . GLN A 1 102 ? 2.547 5.466 -15.896 1.00 78.50 102 GLN A N 1
ATOM 805 C CA . GLN A 1 102 ? 1.318 4.861 -15.385 1.00 78.50 102 GLN A CA 1
ATOM 806 C C . GLN A 1 102 ? 0.209 5.898 -15.176 1.00 78.50 102 GLN A C 1
ATOM 808 O O . GLN A 1 102 ? 0.438 7.106 -15.273 1.00 78.50 102 GLN A O 1
ATOM 813 N N . ASP A 1 103 ? -0.994 5.419 -14.861 1.00 81.12 103 ASP A N 1
ATOM 814 C CA . ASP A 1 103 ? -2.110 6.273 -14.459 1.00 81.12 103 ASP A CA 1
ATOM 815 C C . ASP A 1 103 ? -1.747 7.166 -13.266 1.00 81.12 103 ASP A C 1
ATOM 817 O O . ASP A 1 103 ? -1.133 6.723 -12.286 1.00 81.12 103 ASP A O 1
ATOM 821 N N . TYR A 1 104 ? -2.174 8.430 -13.346 1.00 82.19 104 TYR A N 1
ATOM 822 C CA . TYR A 1 104 ? -2.344 9.253 -12.158 1.00 82.19 104 TYR A CA 1
ATOM 823 C C . TYR A 1 104 ? -3.604 8.796 -11.430 1.00 82.19 104 TYR A C 1
ATOM 825 O O . TYR A 1 104 ? -4.682 8.716 -12.019 1.00 82.19 104 TYR A O 1
ATOM 833 N N . VAL A 1 105 ? -3.453 8.487 -10.148 1.00 85.81 105 VAL A N 1
ATOM 834 C CA . VAL A 1 105 ? -4.548 8.038 -9.294 1.00 85.81 105 VAL A CA 1
ATOM 835 C C . VAL A 1 105 ? -5.026 9.235 -8.478 1.00 85.81 105 VAL A C 1
ATOM 837 O O . VAL A 1 105 ? -4.262 9.790 -7.691 1.00 85.81 105 VAL A O 1
ATOM 840 N N . GLU A 1 106 ? -6.280 9.630 -8.684 1.00 87.69 106 GLU A N 1
ATOM 841 C CA . GLU A 1 106 ? -6.941 10.680 -7.901 1.00 87.69 106 GLU A CA 1
ATOM 842 C C . GLU A 1 106 ? -7.194 10.208 -6.458 1.00 87.69 106 GLU A C 1
ATOM 844 O O . GLU A 1 106 ? -7.450 9.025 -6.226 1.00 87.69 106 GLU A O 1
ATOM 849 N N . GLY A 1 107 ? -7.169 11.138 -5.499 1.00 93.06 107 GLY A N 1
ATOM 850 C CA . GLY A 1 107 ? -7.422 10.872 -4.080 1.00 93.06 107 GLY A CA 1
ATOM 851 C C . GLY A 1 107 ? -6.253 11.248 -3.171 1.00 93.06 107 GLY A C 1
ATOM 852 O O . GLY A 1 107 ? -5.340 11.976 -3.564 1.00 93.06 107 GLY A O 1
ATOM 853 N N . ILE A 1 108 ? -6.287 10.742 -1.939 1.00 92.81 108 ILE A N 1
ATOM 854 C CA . ILE A 1 108 ? -5.231 10.945 -0.936 1.00 92.81 108 ILE A CA 1
ATOM 855 C C . ILE A 1 108 ? -4.660 9.608 -0.480 1.00 92.81 108 ILE A C 1
ATOM 857 O O . ILE A 1 108 ? -5.320 8.577 -0.564 1.00 92.81 108 ILE A O 1
ATOM 861 N N . THR A 1 109 ? -3.431 9.599 0.024 1.00 95.88 109 THR A N 1
ATOM 862 C CA . THR A 1 109 ? -2.853 8.380 0.608 1.00 95.88 109 THR A CA 1
ATOM 863 C C . THR A 1 109 ? -3.574 7.986 1.898 1.00 95.88 109 THR A C 1
ATOM 865 O O . THR A 1 109 ? -4.080 8.848 2.620 1.00 95.88 109 THR A O 1
ATOM 868 N N . LEU A 1 110 ? -3.558 6.701 2.266 1.00 95.75 110 LEU A N 1
ATOM 869 C CA . LEU A 1 110 ? -4.077 6.266 3.566 1.00 95.75 110 LEU A CA 1
ATOM 870 C C . LEU A 1 110 ? -3.317 6.903 4.734 1.00 95.75 110 LEU A C 1
ATOM 872 O O . LEU A 1 110 ? -3.898 7.094 5.796 1.00 95.75 110 LEU A O 1
ATOM 876 N N . SER A 1 111 ? -2.042 7.264 4.550 1.00 93.12 111 SER A N 1
ATOM 877 C CA . SER A 1 111 ? -1.308 8.023 5.568 1.00 93.12 111 SER A CA 1
ATOM 878 C C . SER A 1 111 ? -1.916 9.411 5.787 1.00 93.12 111 SER A C 1
ATOM 880 O O . SER A 1 111 ? -2.166 9.787 6.928 1.00 93.12 111 SER A O 1
ATOM 882 N N . GLN A 1 112 ? -2.213 10.150 4.712 1.00 94.19 112 GLN A N 1
ATOM 883 C CA . GLN A 1 112 ? -2.895 11.447 4.805 1.00 94.19 112 GLN A CA 1
ATOM 884 C C . GLN A 1 112 ? -4.296 11.298 5.400 1.00 94.19 112 GLN A C 1
ATOM 886 O O . GLN A 1 112 ? -4.648 12.027 6.320 1.00 94.19 112 GLN A O 1
ATOM 891 N N . TYR A 1 113 ? -5.047 10.297 4.942 1.00 95.62 113 TYR A N 1
ATOM 892 C CA . TYR A 1 113 ? -6.385 9.997 5.442 1.00 95.62 113 TYR A CA 1
ATOM 893 C C . TYR A 1 113 ? -6.398 9.769 6.962 1.00 95.62 113 TYR A C 1
ATOM 895 O O . TYR A 1 113 ? -7.183 10.389 7.673 1.00 95.62 113 TYR A O 1
ATOM 903 N N . VAL A 1 114 ? -5.489 8.928 7.472 1.00 96.62 114 VAL A N 1
ATOM 904 C CA . VAL A 1 114 ? -5.361 8.610 8.906 1.00 96.62 114 VAL A CA 1
ATOM 905 C C . VAL A 1 114 ? -4.874 9.802 9.733 1.00 96.62 114 VAL A C 1
ATOM 907 O O . VAL A 1 114 ? -5.290 9.952 10.882 1.00 96.62 114 VAL A O 1
ATOM 910 N N . ASN A 1 115 ? -4.027 10.661 9.159 1.00 95.00 115 ASN A N 1
ATOM 911 C CA . ASN A 1 115 ? -3.580 11.890 9.818 1.00 95.00 115 ASN A CA 1
ATOM 912 C C . ASN A 1 115 ? -4.730 12.886 10.033 1.00 95.00 115 ASN A C 1
ATOM 914 O O . ASN A 1 115 ? -4.705 13.635 11.006 1.00 95.00 115 ASN A O 1
ATOM 918 N N . GLU A 1 116 ? -5.724 12.902 9.142 1.00 95.88 116 GLU A N 1
ATOM 919 C CA . GLU A 1 116 ? -6.919 13.739 9.286 1.00 95.88 116 GLU A CA 1
ATOM 920 C C . GLU A 1 116 ? -7.946 13.107 10.230 1.00 95.88 116 GLU A C 1
ATOM 922 O O . GLU A 1 116 ? -8.505 13.790 11.091 1.00 95.88 116 GLU A O 1
ATOM 927 N N . ARG A 1 117 ? -8.196 11.798 10.091 1.00 96.25 117 ARG A N 1
ATOM 928 C CA . ARG A 1 117 ? -9.072 11.035 10.988 1.00 96.25 117 ARG A CA 1
ATOM 929 C C . ARG A 1 117 ? -8.812 9.535 10.925 1.00 96.25 117 ARG A C 1
ATOM 931 O O . ARG A 1 117 ? -8.515 8.976 9.874 1.00 96.25 117 ARG A O 1
ATOM 938 N N . LEU A 1 118 ? -9.088 8.838 12.024 1.00 96.75 118 LEU A N 1
ATOM 939 C CA . LEU A 1 118 ? -9.156 7.379 11.981 1.00 96.75 118 LEU A CA 1
ATOM 940 C C . LEU A 1 118 ? -10.398 6.911 11.189 1.00 96.75 118 LEU A C 1
ATOM 942 O O . LEU A 1 118 ? -11.484 7.486 11.351 1.00 96.75 118 LEU A O 1
ATOM 946 N N . PRO A 1 119 ? -10.276 5.876 10.337 1.00 97.31 119 PRO A N 1
ATOM 947 C CA . PRO A 1 119 ? -11.431 5.213 9.746 1.00 97.31 119 PRO A CA 1
ATOM 948 C C . PRO A 1 119 ? -12.296 4.544 10.818 1.00 97.31 119 PRO A C 1
ATOM 950 O O . PRO A 1 119 ? -11.816 4.042 11.834 1.00 97.31 119 PRO A O 1
ATOM 953 N N . SER A 1 120 ? -13.593 4.469 10.545 1.00 97.38 120 SER A N 1
ATOM 954 C CA . SER A 1 120 ? -14.504 3.576 11.259 1.00 97.38 120 SER A CA 1
ATOM 955 C C . SER A 1 120 ? -14.135 2.104 11.025 1.00 97.38 120 SER A C 1
ATOM 957 O O . SER A 1 120 ? -13.428 1.764 10.073 1.00 97.38 120 SER A O 1
ATOM 959 N N . GLU A 1 121 ? -14.663 1.192 11.847 1.00 96.81 121 GLU A N 1
ATOM 960 C CA . GLU A 1 121 ? -14.448 -0.249 11.641 1.00 96.81 121 GLU A CA 1
ATOM 961 C C . GLU A 1 121 ? -14.952 -0.713 10.266 1.00 96.81 121 GLU A C 1
ATOM 963 O O . GLU A 1 121 ? -14.278 -1.488 9.594 1.00 96.81 121 GLU A O 1
ATOM 968 N N . LYS A 1 122 ? -16.093 -0.186 9.805 1.00 97.44 122 LYS A N 1
ATOM 969 C CA . LYS A 1 122 ? -16.658 -0.513 8.487 1.00 97.44 122 LYS A CA 1
ATOM 970 C C . LYS A 1 122 ? -15.748 -0.061 7.342 1.00 97.44 122 LYS A C 1
ATOM 972 O O . LYS A 1 122 ? -15.535 -0.815 6.397 1.00 97.44 122 LYS A O 1
ATOM 977 N N . GLU A 1 123 ? -15.209 1.155 7.424 1.00 98.19 123 GLU A N 1
ATOM 978 C CA . GLU A 1 123 ? -14.231 1.656 6.448 1.00 98.19 123 GLU A CA 1
ATOM 979 C C . GLU A 1 123 ? -12.945 0.828 6.488 1.00 98.19 123 GLU A C 1
ATOM 981 O O . GLU A 1 123 ? -12.437 0.443 5.440 1.00 98.19 123 GLU A O 1
ATOM 986 N N . THR A 1 124 ? -12.465 0.490 7.687 1.00 98.31 124 THR A N 1
ATOM 987 C CA . THR A 1 124 ? -11.279 -0.354 7.881 1.00 98.31 124 THR A CA 1
ATOM 988 C C . THR A 1 124 ? -11.445 -1.722 7.219 1.00 98.31 124 THR A C 1
ATOM 990 O O . THR A 1 124 ? -10.562 -2.142 6.477 1.00 98.31 124 THR A O 1
ATOM 993 N N . ILE A 1 125 ? -12.585 -2.394 7.424 1.00 98.19 125 ILE A N 1
ATOM 994 C CA . ILE A 1 125 ? -12.894 -3.683 6.780 1.00 98.19 125 ILE A CA 1
ATOM 995 C C . ILE A 1 125 ? -12.884 -3.529 5.262 1.00 98.19 125 ILE A C 1
ATOM 997 O O . ILE A 1 125 ? -12.157 -4.252 4.591 1.00 98.19 125 ILE A O 1
ATOM 1001 N N . SER A 1 126 ? -13.605 -2.537 4.729 1.00 98.50 126 SER A N 1
ATOM 1002 C CA . SER A 1 126 ? -13.675 -2.285 3.284 1.00 98.50 126 SER A CA 1
ATOM 1003 C C . SER A 1 126 ? -12.297 -2.037 2.657 1.00 98.50 126 SER A C 1
ATOM 1005 O O . SER A 1 126 ? -12.007 -2.534 1.568 1.00 98.50 126 SER A O 1
ATOM 1007 N N . ILE A 1 127 ? -11.429 -1.277 3.333 1.00 98.62 127 ILE A N 1
ATOM 1008 C CA . ILE A 1 127 ? -10.060 -1.010 2.874 1.00 98.62 127 ILE A CA 1
ATOM 1009 C C . ILE A 1 127 ? -9.241 -2.305 2.853 1.00 98.62 127 ILE A C 1
ATOM 1011 O O . ILE A 1 127 ? -8.583 -2.597 1.856 1.00 98.62 127 ILE A O 1
ATOM 1015 N N . ILE A 1 128 ? -9.287 -3.094 3.929 1.00 98.31 128 ILE A N 1
ATOM 1016 C CA . ILE A 1 128 ? -8.510 -4.334 4.037 1.00 98.31 128 ILE A CA 1
ATOM 1017 C C . ILE A 1 128 ? -9.009 -5.403 3.062 1.00 98.31 128 ILE A C 1
ATOM 1019 O O . ILE A 1 128 ? -8.189 -6.059 2.428 1.00 98.31 128 ILE A O 1
ATOM 1023 N N . GLU A 1 129 ? -10.320 -5.549 2.870 1.00 98.38 129 GLU A N 1
ATOM 1024 C CA . GLU A 1 129 ? -10.893 -6.473 1.883 1.00 98.38 129 GLU A CA 1
ATOM 1025 C C . GLU A 1 129 ? -10.439 -6.132 0.462 1.00 98.38 129 GLU A C 1
ATOM 1027 O O . GLU A 1 129 ? -9.984 -7.0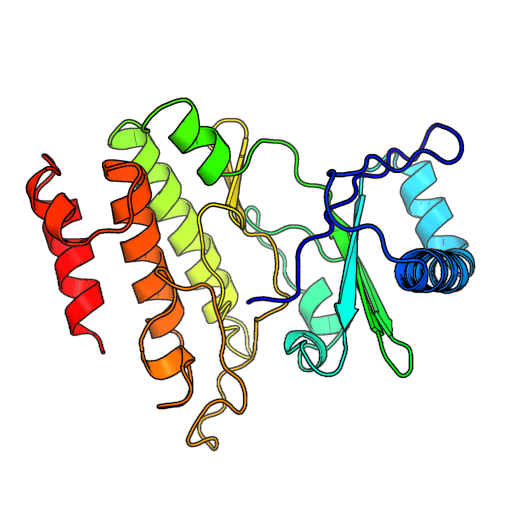12 -0.268 1.00 98.38 129 GLU A O 1
ATOM 1032 N N . GLN A 1 130 ? -10.490 -4.852 0.080 1.00 98.69 130 GLN A N 1
ATOM 1033 C CA . GLN A 1 130 ? -9.995 -4.407 -1.224 1.00 98.69 130 GLN A CA 1
ATOM 1034 C C . GLN A 1 130 ? -8.484 -4.614 -1.368 1.00 98.69 130 GLN A C 1
ATOM 1036 O O . GLN A 1 130 ? -8.017 -4.966 -2.450 1.00 98.69 130 GLN A O 1
ATOM 1041 N N . LEU A 1 131 ? -7.709 -4.419 -0.296 1.00 98.50 131 LEU A N 1
ATOM 1042 C CA . LEU A 1 131 ? -6.267 -4.655 -0.330 1.00 98.50 131 LEU A CA 1
ATOM 1043 C C . LEU A 1 131 ? -5.984 -6.143 -0.540 1.00 98.50 131 LEU A C 1
ATOM 1045 O O . LEU A 1 131 ? -5.199 -6.492 -1.414 1.00 98.50 131 LEU A O 1
ATOM 1049 N N . CYS A 1 132 ? -6.676 -7.022 0.183 1.00 98.12 132 CYS A N 1
ATOM 1050 C CA . CYS A 1 132 ? -6.592 -8.466 -0.012 1.00 98.12 132 CYS A CA 1
ATOM 1051 C C . CYS A 1 132 ? -6.992 -8.889 -1.437 1.00 98.12 132 CYS A C 1
ATOM 1053 O O . CYS A 1 132 ? -6.288 -9.705 -2.021 1.00 98.12 132 CYS A O 1
ATOM 1055 N N . ASP A 1 133 ? -8.047 -8.310 -2.022 1.00 98.50 133 ASP A N 1
ATOM 1056 C CA . ASP A 1 133 ? -8.471 -8.545 -3.418 1.00 98.50 133 ASP A CA 1
ATOM 1057 C C . ASP A 1 133 ? -7.338 -8.218 -4.412 1.00 98.50 133 ASP A C 1
ATOM 1059 O O . ASP A 1 133 ? -6.967 -9.042 -5.251 1.00 98.50 133 ASP A O 1
ATOM 1063 N N . ILE A 1 134 ? -6.688 -7.057 -4.241 1.00 98.12 134 ILE A N 1
ATOM 1064 C CA . ILE A 1 134 ? -5.510 -6.665 -5.033 1.00 98.12 134 ILE A CA 1
ATOM 1065 C C . ILE A 1 134 ? -4.365 -7.674 -4.859 1.00 98.12 134 ILE A C 1
ATOM 1067 O O . ILE A 1 134 ? -3.722 -8.058 -5.839 1.00 98.12 134 ILE A O 1
ATOM 1071 N N . LEU A 1 135 ? -4.090 -8.103 -3.624 1.00 97.00 135 LEU A N 1
ATOM 1072 C CA . LEU A 1 135 ? -2.997 -9.031 -3.337 1.00 97.00 135 LEU A CA 1
ATOM 1073 C C . LEU A 1 135 ? -3.243 -10.423 -3.911 1.00 97.00 135 LEU A C 1
ATOM 1075 O O . LEU A 1 135 ? -2.333 -10.987 -4.514 1.00 97.00 135 LEU A O 1
ATOM 1079 N N . ILE A 1 136 ? -4.468 -10.939 -3.799 1.00 97.25 136 ILE A N 1
ATOM 1080 C CA . ILE A 1 136 ? -4.889 -12.189 -4.440 1.00 97.25 136 ILE A CA 1
ATOM 1081 C C . ILE A 1 136 ? -4.624 -12.102 -5.942 1.00 97.25 136 ILE A C 1
ATOM 1083 O O . ILE A 1 136 ? -3.995 -12.999 -6.507 1.00 97.25 136 ILE A O 1
ATOM 1087 N N . TYR A 1 137 ? -5.022 -10.995 -6.578 1.00 96.94 137 TYR A N 1
ATOM 1088 C CA . TYR A 1 137 ? -4.792 -10.788 -8.003 1.00 96.94 137 TYR A CA 1
ATOM 1089 C C . TYR A 1 137 ? -3.301 -10.855 -8.371 1.00 96.94 137 TYR A C 1
ATOM 1091 O O . TYR A 1 137 ? -2.923 -11.667 -9.219 1.00 96.94 137 TYR A O 1
ATOM 1099 N N . ILE A 1 138 ? -2.432 -10.063 -7.732 1.00 93.31 138 ILE A N 1
ATOM 1100 C CA . ILE A 1 138 ? -1.000 -10.026 -8.092 1.00 93.31 138 ILE A CA 1
ATOM 1101 C C . ILE A 1 138 ? -0.258 -11.318 -7.705 1.00 93.31 138 ILE A C 1
ATOM 1103 O O . ILE A 1 138 ? 0.689 -11.724 -8.381 1.00 93.31 138 ILE A O 1
ATOM 1107 N N . HIS A 1 139 ? -0.703 -12.006 -6.649 1.00 93.62 139 HIS A N 1
ATOM 1108 C CA . HIS A 1 139 ? -0.159 -13.300 -6.240 1.00 93.62 139 HIS A CA 1
ATOM 1109 C C . HIS A 1 139 ? -0.556 -14.406 -7.213 1.00 93.62 139 HIS A C 1
ATOM 1111 O O . HIS A 1 139 ? 0.251 -15.302 -7.446 1.00 93.62 139 HIS A O 1
ATOM 1117 N N . SER A 1 140 ? -1.754 -14.342 -7.797 1.00 92.94 140 SER A N 1
ATOM 1118 C CA . SER A 1 140 ? -2.282 -15.350 -8.730 1.00 92.94 140 SER A CA 1
ATOM 1119 C C . SER A 1 140 ? -1.720 -15.273 -10.154 1.00 92.94 140 SER A C 1
ATOM 1121 O O . SER A 1 140 ? -2.025 -16.138 -10.975 1.00 92.94 140 SER A O 1
ATOM 1123 N N . GLN A 1 141 ? -0.899 -14.264 -10.462 1.00 90.19 141 GLN A N 1
ATOM 1124 C CA . GLN A 1 141 ? -0.255 -14.157 -11.770 1.00 90.19 141 GLN A CA 1
ATOM 1125 C C . GLN A 1 141 ? 0.612 -15.387 -12.062 1.00 90.19 141 GLN A C 1
ATOM 1127 O O . GLN A 1 141 ? 1.148 -16.014 -11.147 1.00 90.19 141 GLN A O 1
ATOM 1132 N N . LYS A 1 142 ? 0.794 -15.702 -13.356 1.00 84.69 142 LYS A N 1
ATOM 1133 C CA . LYS A 1 142 ? 1.610 -16.847 -13.814 1.00 84.69 142 LYS A CA 1
ATOM 1134 C C . LYS A 1 142 ? 2.981 -16.888 -13.133 1.00 84.69 142 LYS A C 1
ATOM 1136 O O . LYS A 1 142 ? 3.458 -17.960 -12.777 1.00 84.69 142 LYS A O 1
ATOM 1141 N N . LEU A 1 143 ? 3.587 -15.716 -12.961 1.00 83.25 143 LEU A N 1
ATOM 1142 C CA . LEU A 1 143 ? 4.703 -15.499 -12.054 1.00 83.25 143 LEU A CA 1
ATOM 1143 C C . LEU A 1 143 ? 4.190 -14.656 -10.879 1.00 83.25 143 LEU A C 1
ATOM 1145 O O . LEU A 1 143 ? 3.833 -13.494 -11.098 1.00 83.25 143 LEU A O 1
ATOM 1149 N N . PRO A 1 144 ? 4.110 -15.216 -9.659 1.00 87.50 144 PRO A N 1
ATOM 1150 C CA . PRO A 1 144 ? 3.576 -14.502 -8.507 1.00 87.50 144 PRO A CA 1
ATOM 1151 C C . PRO A 1 144 ? 4.381 -13.243 -8.194 1.00 87.50 144 PRO A C 1
ATOM 1153 O O . PRO A 1 144 ? 5.591 -13.312 -7.976 1.00 87.50 144 PRO A O 1
ATOM 1156 N N . ILE A 1 145 ? 3.702 -12.099 -8.130 1.00 89.06 145 ILE A N 1
ATOM 1157 C CA . ILE A 1 145 ? 4.337 -10.818 -7.812 1.00 89.06 145 ILE A CA 1
ATOM 1158 C C . ILE A 1 145 ? 4.297 -10.606 -6.309 1.00 89.06 145 ILE A C 1
ATOM 1160 O O . ILE A 1 145 ? 3.220 -10.548 -5.717 1.00 89.06 145 ILE A O 1
ATOM 1164 N N . ILE A 1 146 ? 5.451 -10.401 -5.688 1.00 90.69 146 ILE A N 1
ATOM 1165 C CA . ILE A 1 146 ? 5.527 -9.954 -4.301 1.00 90.69 146 ILE A CA 1
ATOM 1166 C C . ILE A 1 146 ? 5.753 -8.446 -4.309 1.00 90.69 146 ILE A C 1
ATOM 1168 O O . ILE A 1 146 ? 6.702 -7.963 -4.921 1.00 90.69 146 ILE A O 1
ATOM 1172 N N . HIS A 1 147 ? 4.870 -7.691 -3.652 1.00 91.06 147 HIS A N 1
ATOM 1173 C CA . HIS A 1 147 ? 4.885 -6.223 -3.719 1.00 91.06 147 HIS A CA 1
ATOM 1174 C C . HIS A 1 147 ? 6.035 -5.641 -2.896 1.00 91.06 147 HIS A C 1
ATOM 1176 O O . HIS A 1 147 ? 6.679 -4.691 -3.333 1.00 91.06 147 HIS A O 1
ATOM 1182 N N . ARG A 1 148 ? 6.310 -6.233 -1.723 1.00 89.81 148 ARG A N 1
ATOM 1183 C CA . ARG A 1 148 ? 7.470 -5.939 -0.859 1.00 89.81 148 ARG A CA 1
ATOM 1184 C C . ARG A 1 148 ? 7.497 -4.542 -0.219 1.00 89.81 148 ARG A C 1
ATOM 1186 O O . ARG A 1 148 ? 8.306 -4.319 0.670 1.00 89.81 148 ARG A O 1
ATOM 1193 N N . ASP A 1 149 ? 6.623 -3.614 -0.606 1.00 89.00 149 ASP A N 1
ATOM 1194 C CA . ASP A 1 149 ? 6.510 -2.298 0.053 1.00 89.00 149 ASP A CA 1
ATOM 1195 C C . ASP A 1 149 ? 5.051 -1.859 0.270 1.00 89.00 149 ASP A C 1
ATOM 1197 O O . ASP A 1 149 ? 4.620 -0.790 -0.156 1.00 89.00 149 ASP A O 1
ATOM 1201 N N . ILE A 1 150 ? 4.235 -2.723 0.881 1.00 95.31 150 ILE A N 1
ATOM 1202 C CA . ILE A 1 150 ? 2.855 -2.366 1.245 1.00 95.31 150 ILE A CA 1
ATOM 1203 C C . ILE A 1 150 ? 2.891 -1.476 2.488 1.00 95.31 150 ILE A C 1
ATOM 1205 O O . ILE A 1 150 ? 3.330 -1.901 3.554 1.00 95.31 150 ILE A O 1
ATOM 1209 N N . LYS A 1 151 ? 2.410 -0.240 2.351 1.00 93.62 151 LYS A N 1
ATOM 1210 C CA . LYS A 1 151 ? 2.338 0.748 3.434 1.00 93.62 151 LYS A CA 1
ATOM 1211 C C . LYS A 1 151 ? 1.262 1.802 3.144 1.00 93.62 151 LYS A C 1
ATOM 1213 O O . LYS A 1 151 ? 0.899 1.979 1.981 1.00 93.62 151 LYS A O 1
ATOM 1218 N N . PRO A 1 152 ? 0.786 2.557 4.152 1.00 95.50 152 PRO A N 1
ATOM 1219 C CA . PRO A 1 152 ? -0.275 3.549 3.973 1.00 95.50 152 PRO A CA 1
ATOM 1220 C C . PRO A 1 152 ? 0.028 4.646 2.941 1.00 95.50 152 PRO A C 1
ATOM 1222 O O . PRO A 1 152 ? -0.897 5.144 2.308 1.00 95.50 152 PRO A O 1
ATOM 1225 N N . SER A 1 153 ? 1.293 5.029 2.730 1.00 91.75 153 SER A N 1
ATOM 1226 C CA . SER A 1 153 ? 1.651 6.013 1.693 1.00 91.75 153 SER A CA 1
ATOM 1227 C C . SER A 1 153 ? 1.636 5.449 0.266 1.00 91.75 153 SER A C 1
ATOM 1229 O O . SER A 1 153 ? 1.536 6.220 -0.682 1.00 91.75 153 SER A O 1
ATOM 1231 N N . ASN A 1 154 ? 1.647 4.120 0.111 1.00 94.94 154 ASN A N 1
ATOM 1232 C CA . ASN A 1 154 ? 1.544 3.433 -1.179 1.00 94.94 154 ASN A CA 1
ATOM 1233 C C . ASN A 1 154 ? 0.106 2.994 -1.507 1.00 94.94 154 ASN A C 1
ATOM 1235 O O . ASN A 1 154 ? -0.121 2.280 -2.479 1.00 94.94 154 ASN A O 1
ATOM 1239 N N . ILE A 1 155 ? -0.884 3.402 -0.710 1.00 97.25 155 ILE A N 1
ATOM 1240 C CA . ILE A 1 155 ? -2.295 3.091 -0.948 1.00 97.25 155 ILE A CA 1
ATOM 1241 C C . ILE A 1 155 ? -3.050 4.412 -1.024 1.00 97.25 155 ILE A C 1
ATOM 1243 O O . ILE A 1 155 ? -3.106 5.145 -0.038 1.00 97.25 155 ILE A O 1
ATOM 1247 N N . ILE A 1 156 ? -3.622 4.717 -2.185 1.00 96.88 156 ILE A N 1
ATOM 1248 C CA . ILE A 1 156 ? -4.473 5.894 -2.382 1.00 96.88 156 ILE A CA 1
ATOM 1249 C C . ILE A 1 156 ? -5.927 5.489 -2.179 1.00 96.88 156 ILE A C 1
ATOM 1251 O O . ILE A 1 156 ? -6.345 4.446 -2.675 1.00 96.88 156 ILE A O 1
ATOM 1255 N N . ILE A 1 157 ? -6.684 6.312 -1.459 1.00 97.31 157 ILE A N 1
ATOM 1256 C CA . ILE A 1 157 ? -8.125 6.191 -1.274 1.00 97.31 157 ILE A CA 1
ATOM 1257 C C . ILE A 1 157 ? -8.843 7.364 -1.942 1.00 97.31 157 ILE A C 1
ATOM 1259 O O . ILE A 1 157 ? -8.459 8.525 -1.785 1.00 97.31 157 ILE A O 1
ATOM 1263 N N . ASN A 1 158 ? -9.911 7.044 -2.666 1.00 95.94 158 ASN A N 1
ATOM 1264 C CA . ASN A 1 158 ? -10.833 8.008 -3.248 1.00 95.94 158 ASN A CA 1
ATOM 1265 C C . ASN A 1 158 ? -12.254 7.442 -3.179 1.00 95.94 158 ASN A C 1
ATOM 1267 O O . ASN A 1 158 ? -12.485 6.323 -3.636 1.00 95.94 158 ASN A O 1
ATOM 1271 N N . ASP A 1 159 ? -13.184 8.165 -2.554 1.00 95.38 159 ASP A N 1
ATOM 1272 C CA . ASP A 1 159 ? -14.582 7.738 -2.373 1.00 95.38 159 ASP A CA 1
ATOM 1273 C C . ASP A 1 159 ? -14.741 6.283 -1.874 1.00 95.38 159 ASP A C 1
ATOM 1275 O O . ASP 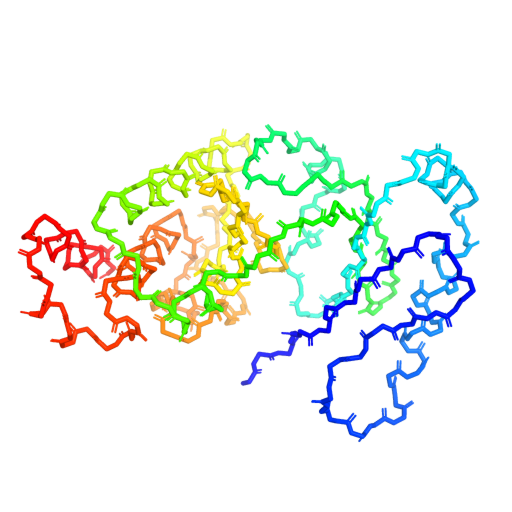A 1 159 ? -15.574 5.503 -2.340 1.00 95.38 159 ASP A O 1
ATOM 1279 N N . GLY A 1 160 ? -13.887 5.879 -0.926 1.00 95.56 160 GLY A N 1
ATOM 1280 C CA . GLY A 1 160 ? -13.895 4.535 -0.336 1.00 95.56 160 GLY A CA 1
ATOM 1281 C C . GLY A 1 160 ? -13.320 3.422 -1.225 1.00 95.56 160 GLY A C 1
ATOM 1282 O O . GLY A 1 160 ? -13.313 2.260 -0.808 1.00 95.56 160 GLY A O 1
ATOM 1283 N N . LYS A 1 161 ? -12.828 3.743 -2.426 1.00 98.12 161 LYS A N 1
ATOM 1284 C CA . LYS A 1 161 ? -12.081 2.829 -3.298 1.00 98.12 161 LYS A CA 1
ATOM 1285 C C . LYS A 1 161 ? -10.590 3.018 -3.100 1.00 98.12 161 LYS A C 1
ATOM 1287 O O . LYS A 1 161 ? -10.124 4.154 -3.054 1.00 98.12 161 LYS A O 1
ATOM 1292 N N . ILE A 1 162 ? -9.851 1.915 -3.005 1.00 98.31 162 ILE A N 1
ATOM 1293 C CA . ILE A 1 162 ? -8.394 1.978 -2.883 1.00 98.31 162 ILE A CA 1
ATOM 1294 C C . ILE A 1 162 ? -7.686 1.583 -4.173 1.00 98.31 162 ILE A C 1
ATOM 1296 O O . ILE A 1 162 ? -8.144 0.718 -4.919 1.00 98.31 162 ILE A O 1
ATOM 1300 N N . THR A 1 163 ? -6.528 2.192 -4.391 1.00 97.62 163 THR A N 1
ATOM 1301 C CA . THR A 1 163 ? -5.577 1.803 -5.428 1.00 97.62 163 THR A CA 1
ATOM 1302 C C . THR A 1 163 ? -4.202 1.628 -4.799 1.00 97.62 163 THR A C 1
ATOM 1304 O O . THR A 1 163 ? -3.690 2.544 -4.152 1.00 97.62 163 THR A O 1
ATOM 1307 N N . LEU A 1 164 ? -3.605 0.452 -4.987 1.00 95.94 164 LEU A N 1
ATOM 1308 C CA . LEU A 1 164 ? -2.221 0.185 -4.615 1.00 95.94 164 LEU A CA 1
ATOM 1309 C C . LEU A 1 164 ? -1.300 0.766 -5.690 1.00 95.94 164 LEU A C 1
ATOM 1311 O O . LEU A 1 164 ? -1.457 0.497 -6.885 1.00 95.94 164 LEU A O 1
ATOM 1315 N N . ILE A 1 165 ? -0.347 1.577 -5.252 1.00 88.75 165 ILE A N 1
ATOM 1316 C CA . ILE A 1 165 ? 0.643 2.238 -6.094 1.00 88.75 165 ILE A CA 1
ATOM 1317 C C . ILE A 1 165 ? 2.055 1.836 -5.658 1.00 88.75 165 ILE A C 1
ATOM 1319 O O . ILE A 1 165 ? 2.269 1.356 -4.555 1.00 88.75 165 ILE A O 1
ATOM 1323 N N . ASP A 1 166 ? 3.023 2.124 -6.525 1.00 81.88 166 ASP A N 1
ATOM 1324 C CA . ASP A 1 166 ? 4.457 1.895 -6.307 1.00 81.88 166 ASP A CA 1
ATOM 1325 C C . ASP A 1 166 ? 4.933 0.441 -6.267 1.00 81.88 166 ASP A C 1
ATOM 1327 O O . ASP A 1 166 ? 5.149 -0.164 -5.225 1.00 81.88 166 ASP A O 1
ATOM 1331 N N . PHE A 1 167 ? 5.242 -0.069 -7.453 1.00 81.00 167 PHE A N 1
ATOM 1332 C CA . PHE A 1 167 ? 5.817 -1.393 -7.646 1.00 81.00 167 PHE A CA 1
ATOM 1333 C C . PHE A 1 167 ? 7.359 -1.360 -7.677 1.00 81.00 167 PHE A C 1
ATOM 1335 O O . PHE A 1 167 ? 7.988 -2.326 -8.094 1.00 81.00 167 PHE A O 1
ATOM 1342 N N . GLY A 1 168 ? 8.012 -0.275 -7.243 1.00 74.44 168 GLY A N 1
ATOM 1343 C CA . GLY A 1 168 ? 9.470 -0.118 -7.363 1.00 74.44 168 GLY A CA 1
ATOM 1344 C C . GLY A 1 168 ? 10.297 -1.191 -6.645 1.00 74.44 168 GLY A C 1
ATOM 1345 O O . GLY A 1 168 ? 11.373 -1.570 -7.116 1.00 74.44 168 GLY A O 1
ATOM 1346 N N . SER A 1 169 ? 9.775 -1.704 -5.528 1.00 75.81 169 SER A N 1
ATOM 1347 C CA . SER A 1 169 ? 10.401 -2.766 -4.729 1.00 75.81 169 SER A CA 1
ATOM 1348 C C . SER A 1 169 ? 9.907 -4.167 -5.074 1.00 75.81 169 SER A C 1
ATOM 1350 O O . SER A 1 169 ? 10.421 -5.133 -4.504 1.00 75.81 169 SER A O 1
ATOM 1352 N N . CYS A 1 170 ? 8.923 -4.295 -5.967 1.00 81.38 170 CYS A N 1
ATOM 1353 C CA . CYS A 1 170 ? 8.310 -5.584 -6.238 1.00 81.38 170 CYS A CA 1
ATOM 1354 C C . CYS A 1 170 ? 9.276 -6.528 -6.964 1.00 81.38 170 CYS A C 1
ATOM 1356 O O . CYS A 1 170 ? 10.225 -6.105 -7.627 1.00 81.38 170 CYS A O 1
ATOM 1358 N N . GLY A 1 171 ? 9.026 -7.823 -6.827 1.00 77.50 171 GLY A N 1
ATOM 1359 C CA . GLY A 1 171 ? 9.817 -8.860 -7.469 1.00 77.50 171 GLY A CA 1
ATOM 1360 C C . GLY A 1 171 ? 9.036 -10.157 -7.581 1.00 77.50 171 GLY A C 1
ATOM 1361 O O . GLY A 1 171 ? 7.940 -10.291 -7.030 1.00 77.50 171 GLY A O 1
ATOM 1362 N N . PHE A 1 172 ? 9.608 -11.114 -8.300 1.00 77.19 172 PHE A N 1
ATOM 1363 C CA . PHE A 1 172 ? 9.093 -12.474 -8.324 1.00 77.19 172 PHE A CA 1
ATOM 1364 C C . PHE A 1 172 ? 9.629 -13.266 -7.139 1.00 77.19 172 PHE A C 1
ATOM 1366 O O . PHE A 1 172 ? 10.729 -13.012 -6.648 1.00 77.19 172 PHE A O 1
ATOM 1373 N N . PHE A 1 173 ? 8.843 -14.239 -6.701 1.00 71.88 173 PHE A N 1
ATOM 1374 C CA . PHE A 1 173 ? 9.361 -15.325 -5.884 1.00 71.88 173 PHE A CA 1
ATOM 1375 C C . PHE A 1 173 ? 10.108 -16.327 -6.784 1.00 71.88 173 PHE A C 1
ATOM 1377 O O . PHE A 1 173 ? 9.601 -16.673 -7.852 1.00 71.88 173 PHE A O 1
ATOM 1384 N N . ASP A 1 174 ? 11.289 -16.775 -6.360 1.00 70.56 174 ASP A N 1
ATOM 1385 C CA . ASP A 1 174 ? 12.159 -17.728 -7.071 1.00 70.56 174 ASP A CA 1
ATOM 1386 C C . ASP A 1 174 ? 12.704 -18.767 -6.085 1.00 70.56 174 ASP A C 1
ATOM 1388 O O . ASP A 1 174 ? 13.677 -18.502 -5.389 1.00 70.56 174 ASP A O 1
ATOM 1392 N N . ASP A 1 175 ? 12.102 -19.950 -6.044 1.00 67.19 175 ASP A N 1
ATOM 1393 C CA . ASP A 1 175 ? 12.402 -21.023 -5.086 1.00 67.19 175 ASP A CA 1
ATOM 1394 C C . ASP A 1 175 ? 13.868 -21.501 -5.056 1.00 67.19 175 ASP A C 1
ATOM 1396 O O . ASP A 1 175 ? 14.254 -22.261 -4.167 1.00 67.19 175 ASP A O 1
ATOM 1400 N N . LYS A 1 176 ? 14.696 -21.058 -6.007 1.00 64.75 176 LYS A N 1
ATOM 1401 C CA . LYS A 1 176 ? 16.134 -21.344 -6.071 1.00 64.75 176 LYS A CA 1
ATOM 1402 C C . LYS A 1 176 ? 16.991 -20.363 -5.276 1.00 64.75 176 LYS A C 1
ATOM 1404 O O . LYS A 1 176 ? 18.173 -20.641 -5.066 1.00 64.75 176 LYS A O 1
ATOM 1409 N N . LEU A 1 177 ? 16.447 -19.214 -4.878 1.00 61.69 177 LEU A N 1
ATOM 1410 C CA . LEU A 1 177 ? 17.172 -18.210 -4.104 1.00 61.69 177 LEU A CA 1
ATOM 1411 C C . LEU A 1 177 ? 17.033 -18.484 -2.605 1.00 61.69 177 LEU A C 1
ATOM 1413 O O . LEU A 1 177 ? 15.951 -18.752 -2.099 1.00 61.69 177 LEU A O 1
ATOM 1417 N N . ILE A 1 178 ? 18.151 -18.382 -1.888 1.00 62.06 178 ILE A N 1
ATOM 1418 C CA . ILE A 1 178 ? 18.203 -18.617 -0.437 1.00 62.06 178 ILE A CA 1
ATOM 1419 C C . ILE A 1 178 ? 17.777 -17.352 0.329 1.00 62.06 178 ILE A C 1
ATOM 1421 O O . ILE A 1 178 ? 17.069 -17.433 1.331 1.00 62.06 178 ILE A O 1
ATOM 1425 N N . GLU A 1 179 ? 18.165 -16.176 -0.170 1.00 64.06 179 GLU A N 1
ATOM 1426 C CA . GLU A 1 179 ? 17.902 -14.874 0.445 1.00 64.06 179 GLU A CA 1
ATOM 1427 C C . GLU A 1 179 ? 17.716 -13.774 -0.608 1.00 64.06 179 GLU A C 1
ATOM 1429 O O . GLU A 1 179 ? 18.155 -13.911 -1.755 1.00 64.06 179 GLU A O 1
ATOM 1434 N N . ASP A 1 180 ? 17.050 -12.679 -0.233 1.00 63.06 180 ASP A N 1
ATOM 1435 C CA . ASP A 1 180 ? 17.037 -11.480 -1.071 1.00 63.06 180 ASP A CA 1
ATOM 1436 C C . ASP A 1 180 ? 18.406 -10.785 -1.048 1.00 63.06 180 ASP A C 1
ATOM 1438 O O . ASP A 1 180 ? 19.039 -10.628 -0.009 1.00 63.06 180 ASP A O 1
ATOM 1442 N N . THR A 1 181 ? 18.837 -10.289 -2.205 1.00 59.91 181 THR A N 1
ATOM 1443 C CA . THR A 1 181 ? 20.140 -9.626 -2.387 1.00 59.91 181 THR A CA 1
ATOM 1444 C C . THR A 1 181 ? 20.182 -8.177 -1.893 1.00 59.91 181 THR A C 1
ATOM 1446 O O . THR A 1 181 ? 21.233 -7.537 -1.936 1.00 59.91 181 THR A O 1
ATOM 1449 N N . LEU A 1 182 ? 19.047 -7.632 -1.450 1.00 64.56 182 LEU A N 1
ATOM 1450 C CA . LEU A 1 182 ? 18.883 -6.246 -1.017 1.00 64.56 182 LEU A CA 1
ATOM 1451 C C . LEU A 1 182 ? 17.966 -6.181 0.209 1.00 64.56 182 LEU A C 1
ATOM 1453 O O . LEU A 1 182 ? 17.065 -7.000 0.358 1.00 64.56 182 LEU A O 1
ATOM 1457 N N . TYR A 1 183 ? 18.147 -5.153 1.041 1.00 69.81 183 TYR A N 1
ATOM 1458 C CA . TYR A 1 183 ? 17.174 -4.779 2.071 1.00 69.81 183 TYR A CA 1
ATOM 1459 C C . TYR A 1 183 ? 15.945 -4.154 1.403 1.00 69.81 183 TYR A C 1
ATOM 1461 O O . TYR A 1 183 ? 16.070 -3.165 0.676 1.00 69.81 183 TYR A O 1
ATOM 1469 N N . LEU A 1 184 ? 14.763 -4.714 1.652 1.00 72.25 184 LEU A N 1
ATOM 1470 C CA . LEU A 1 184 ? 13.519 -4.347 0.975 1.00 72.25 184 LEU A CA 1
ATOM 1471 C C . LEU A 1 184 ? 12.462 -3.831 1.955 1.00 72.25 184 LEU A C 1
ATOM 1473 O O . LEU A 1 184 ? 12.470 -4.135 3.145 1.00 72.25 184 LEU A O 1
ATOM 1477 N N . GLY A 1 185 ? 11.519 -3.058 1.417 1.00 75.25 185 GLY A N 1
ATOM 1478 C CA . GLY A 1 185 ? 10.368 -2.545 2.154 1.00 75.25 185 GLY A CA 1
ATOM 1479 C C . GLY A 1 185 ? 10.675 -1.394 3.114 1.00 75.25 185 GLY A C 1
ATOM 1480 O O . GLY A 1 185 ? 11.798 -0.898 3.235 1.00 75.25 185 GLY A O 1
ATOM 1481 N N . THR A 1 186 ? 9.628 -0.930 3.791 1.00 80.56 186 THR A N 1
ATOM 1482 C CA . THR A 1 186 ? 9.694 0.213 4.706 1.00 80.56 186 THR A CA 1
ATOM 1483 C C . THR A 1 186 ? 9.728 -0.244 6.161 1.00 80.56 186 THR A C 1
ATOM 1485 O O . THR A 1 186 ? 8.907 -1.059 6.591 1.00 80.56 186 THR A O 1
ATOM 1488 N N . LYS A 1 187 ? 10.645 0.332 6.954 1.00 83.44 187 LYS A N 1
ATOM 1489 C CA . LYS A 1 187 ? 10.781 0.036 8.390 1.00 83.44 187 LYS A CA 1
ATOM 1490 C C . LYS A 1 187 ? 9.432 0.164 9.102 1.00 83.44 187 LYS A C 1
ATOM 1492 O O . LYS A 1 187 ? 8.789 1.208 9.029 1.00 83.44 187 LYS A O 1
ATOM 1497 N N . GLY A 1 188 ? 9.042 -0.889 9.817 1.00 85.62 188 GLY A N 1
ATOM 1498 C CA . GLY A 1 188 ? 7.779 -0.951 10.557 1.00 85.62 188 GLY A CA 1
ATOM 1499 C C . GLY A 1 188 ? 6.602 -1.555 9.788 1.00 85.62 188 GLY A C 1
ATOM 1500 O O . GLY A 1 188 ? 5.623 -1.929 10.419 1.00 85.62 188 GLY A O 1
ATOM 1501 N N . PHE A 1 189 ? 6.702 -1.699 8.465 1.00 89.06 189 PHE A N 1
ATOM 1502 C CA . PHE A 1 189 ? 5.750 -2.468 7.650 1.00 89.06 189 PHE A CA 1
ATOM 1503 C C . PHE A 1 189 ? 6.391 -3.719 7.043 1.00 89.06 189 PHE A C 1
ATOM 1505 O O . PHE A 1 189 ? 5.690 -4.685 6.762 1.00 89.06 189 PHE A O 1
ATOM 1512 N N . ALA A 1 190 ? 7.714 -3.702 6.864 1.00 89.12 190 ALA A N 1
ATOM 1513 C CA . ALA A 1 190 ? 8.483 -4.831 6.369 1.00 89.12 190 ALA A CA 1
ATOM 1514 C C . ALA A 1 190 ? 8.741 -5.870 7.484 1.00 89.12 190 ALA A C 1
ATOM 1516 O O . ALA A 1 190 ? 9.175 -5.481 8.579 1.00 89.12 190 ALA A O 1
ATOM 1517 N N . PRO A 1 191 ? 8.515 -7.163 7.208 1.00 89.19 191 PRO A N 1
ATOM 1518 C CA . PRO A 1 191 ? 8.853 -8.271 8.085 1.00 89.19 191 PRO A CA 1
ATOM 1519 C C . PRO A 1 191 ? 10.368 -8.574 8.090 1.00 89.19 191 PRO A C 1
ATOM 1521 O O . PRO A 1 191 ? 11.079 -8.137 7.182 1.00 89.19 191 PRO A O 1
ATOM 1524 N N . PRO A 1 192 ? 10.883 -9.304 9.101 1.00 84.00 192 PRO A N 1
ATOM 1525 C CA . PRO A 1 192 ? 12.292 -9.677 9.245 1.00 84.00 192 PRO A CA 1
ATOM 1526 C C . PRO A 1 192 ? 12.964 -10.230 7.980 1.00 84.00 192 PRO A C 1
ATOM 1528 O O . PRO A 1 192 ? 14.050 -9.773 7.653 1.00 84.00 192 PRO A O 1
ATOM 1531 N N . GLU A 1 193 ? 12.355 -11.139 7.222 1.00 82.69 193 GLU A N 1
ATOM 1532 C CA . GLU A 1 193 ? 12.962 -11.726 6.017 1.00 82.69 193 GLU A CA 1
ATOM 1533 C C . GLU A 1 193 ? 13.346 -10.681 4.958 1.00 82.69 193 GLU A C 1
ATOM 1535 O O . GLU A 1 193 ? 14.383 -10.820 4.313 1.00 82.69 193 GLU A O 1
ATOM 1540 N N . GLN A 1 194 ? 12.607 -9.566 4.866 1.00 84.44 194 GLN A N 1
ATOM 1541 C CA . GLN A 1 194 ? 12.926 -8.461 3.952 1.00 84.44 194 GLN A CA 1
ATOM 1542 C C . GLN A 1 194 ? 14.197 -7.689 4.339 1.00 84.44 194 GLN A C 1
ATOM 1544 O O . GLN A 1 194 ? 14.665 -6.846 3.571 1.00 84.44 194 GLN A O 1
ATOM 1549 N N . TYR A 1 195 ? 14.776 -7.974 5.507 1.00 81.06 195 TYR A N 1
ATOM 1550 C CA . TYR A 1 195 ? 16.074 -7.459 5.928 1.00 81.06 195 TYR A CA 1
ATOM 1551 C C . TYR A 1 195 ? 17.231 -8.421 5.593 1.00 81.06 195 TYR A C 1
ATOM 1553 O O . TYR A 1 195 ? 18.292 -8.329 6.202 1.00 81.06 195 TYR A O 1
ATOM 1561 N N . GLY A 1 196 ? 17.035 -9.323 4.624 1.00 71.62 196 GLY A N 1
ATOM 1562 C CA . GLY A 1 196 ? 18.095 -10.170 4.066 1.00 71.62 196 GLY A CA 1
ATOM 1563 C C . GLY A 1 196 ? 18.348 -11.462 4.838 1.00 71.62 196 GLY A C 1
ATOM 1564 O O . GLY A 1 196 ? 19.429 -12.020 4.736 1.00 71.62 196 GLY A O 1
ATOM 1565 N N . TYR A 1 197 ? 17.383 -11.929 5.635 1.00 67.88 197 TYR A N 1
ATOM 1566 C CA . TYR A 1 197 ? 17.528 -13.172 6.409 1.00 67.88 197 TYR A CA 1
ATOM 1567 C C . TYR A 1 197 ? 16.974 -14.407 5.689 1.00 67.88 197 TYR A C 1
ATOM 1569 O O . TYR A 1 197 ? 17.281 -15.531 6.078 1.00 67.88 197 TYR A O 1
ATOM 1577 N N . ALA A 1 198 ? 16.117 -14.206 4.687 1.00 75.88 198 ALA A N 1
ATOM 1578 C CA . ALA A 1 198 ? 15.527 -15.259 3.872 1.00 75.88 198 ALA A CA 1
ATOM 1579 C C . ALA A 1 198 ? 14.956 -14.658 2.585 1.00 75.88 198 ALA A C 1
ATOM 1581 O O . ALA A 1 198 ? 14.864 -13.438 2.428 1.00 75.88 198 ALA A O 1
ATOM 1582 N N . GLN A 1 199 ? 14.565 -15.514 1.648 1.00 79.50 199 GLN A N 1
ATOM 1583 C CA . GLN A 1 199 ? 13.860 -15.063 0.463 1.00 79.50 199 GLN A CA 1
ATOM 1584 C C . GLN A 1 199 ? 12.445 -14.575 0.804 1.00 79.50 199 GLN A C 1
ATOM 1586 O O . GLN A 1 199 ? 11.642 -15.304 1.389 1.00 79.50 199 GLN A O 1
ATOM 1591 N N . THR A 1 200 ? 12.100 -13.369 0.347 1.00 83.38 200 THR A N 1
ATOM 1592 C CA . THR A 1 200 ? 10.748 -12.828 0.506 1.00 83.38 200 THR A CA 1
ATOM 1593 C C . THR A 1 200 ? 9.729 -13.534 -0.387 1.00 83.38 200 THR A C 1
ATOM 1595 O O . THR A 1 200 ? 9.797 -13.450 -1.619 1.00 83.38 200 THR A O 1
ATOM 1598 N N . ASP A 1 201 ? 8.718 -14.131 0.247 1.00 87.56 201 ASP A N 1
ATOM 1599 C CA . ASP A 1 201 ? 7.562 -14.752 -0.400 1.00 87.56 201 ASP A CA 1
ATOM 1600 C C . ASP A 1 201 ? 6.250 -13.967 -0.162 1.00 87.56 201 ASP A C 1
ATOM 1602 O O . ASP A 1 201 ? 6.228 -12.835 0.328 1.00 87.56 201 ASP A O 1
ATOM 1606 N N . ARG A 1 202 ? 5.111 -14.563 -0.542 1.00 90.88 202 ARG A N 1
ATOM 1607 C CA . ARG A 1 202 ? 3.773 -13.955 -0.419 1.00 90.88 202 ARG A CA 1
ATOM 1608 C C . ARG A 1 202 ? 3.393 -13.565 1.013 1.00 90.88 202 ARG A C 1
ATOM 1610 O O . ARG A 1 202 ? 2.605 -12.631 1.172 1.00 90.88 202 ARG A O 1
ATOM 1617 N N . ARG A 1 203 ? 3.930 -14.239 2.034 1.00 91.62 203 ARG A N 1
ATOM 1618 C CA . ARG A 1 203 ? 3.650 -13.978 3.454 1.00 91.62 203 ARG A CA 1
ATOM 1619 C C . ARG A 1 203 ? 4.129 -12.599 3.884 1.00 91.62 203 ARG A C 1
ATOM 1621 O O . ARG A 1 203 ? 3.459 -11.984 4.710 1.00 91.62 203 ARG A O 1
ATOM 1628 N N . ALA A 1 204 ? 5.165 -12.052 3.248 1.00 91.69 204 ALA A N 1
ATOM 1629 C CA . ALA A 1 204 ? 5.624 -10.701 3.552 1.00 91.69 204 ALA A CA 1
ATOM 1630 C C . ALA A 1 204 ? 4.554 -9.639 3.264 1.00 91.69 204 ALA A C 1
ATOM 1632 O O . ALA A 1 204 ? 4.326 -8.725 4.058 1.00 91.69 204 ALA A O 1
ATOM 1633 N N . ASN A 1 205 ? 3.813 -9.801 2.162 1.00 94.25 205 ASN A N 1
ATOM 1634 C CA . ASN A 1 205 ? 2.677 -8.932 1.873 1.00 94.25 205 ASN A CA 1
ATOM 1635 C C . ASN A 1 205 ? 1.565 -9.084 2.935 1.00 94.25 205 ASN A C 1
ATOM 1637 O O . ASN A 1 205 ? 0.935 -8.094 3.294 1.00 94.25 205 ASN A O 1
ATOM 1641 N N . ILE A 1 206 ? 1.329 -10.297 3.453 1.00 94.44 206 ILE A N 1
ATOM 1642 C CA . ILE A 1 206 ? 0.312 -10.562 4.488 1.00 94.44 206 ILE A CA 1
ATOM 1643 C C . ILE A 1 206 ? 0.703 -9.937 5.832 1.00 94.44 206 ILE A C 1
ATOM 1645 O O . ILE A 1 206 ? -0.141 -9.330 6.494 1.00 94.44 206 ILE A O 1
ATOM 1649 N N . TYR A 1 207 ? 1.982 -10.013 6.206 1.00 94.62 207 TYR A N 1
ATOM 1650 C CA . TYR A 1 207 ? 2.513 -9.292 7.361 1.00 94.62 207 TYR A CA 1
ATOM 1651 C C . TYR A 1 207 ? 2.236 -7.789 7.242 1.00 94.62 207 TYR A C 1
ATOM 1653 O O . TYR A 1 207 ? 1.648 -7.179 8.140 1.00 94.62 207 TYR A O 1
ATOM 1661 N N . ALA A 1 208 ? 2.572 -7.202 6.090 1.00 95.44 208 ALA A N 1
ATOM 1662 C CA . ALA A 1 208 ? 2.372 -5.782 5.845 1.00 95.44 208 ALA A CA 1
ATOM 1663 C C . ALA A 1 208 ? 0.886 -5.369 5.878 1.00 95.44 208 ALA A C 1
ATOM 1665 O O . ALA A 1 208 ? 0.568 -4.299 6.397 1.00 95.44 208 ALA A O 1
ATOM 1666 N N . VAL A 1 209 ? -0.045 -6.222 5.421 1.00 96.81 209 VAL A N 1
ATOM 1667 C CA . VAL A 1 209 ? -1.499 -5.995 5.576 1.00 96.81 209 VAL A CA 1
ATOM 1668 C C . VAL A 1 209 ? -1.892 -5.876 7.047 1.00 96.81 209 VAL A C 1
ATOM 1670 O O . VAL A 1 209 ? -2.654 -4.978 7.402 1.00 96.81 209 VAL A O 1
ATOM 1673 N N . GLY A 1 210 ? -1.365 -6.734 7.924 1.00 96.19 210 GLY A N 1
ATOM 1674 C CA . GLY A 1 210 ? -1.656 -6.631 9.355 1.00 96.19 210 GLY A CA 1
ATOM 1675 C C . GLY A 1 210 ? -1.071 -5.369 9.993 1.00 96.19 210 GLY A C 1
ATOM 1676 O O . GLY A 1 210 ? -1.718 -4.761 10.846 1.00 96.19 210 GLY A O 1
ATOM 1677 N N . MET A 1 211 ? 0.092 -4.906 9.526 1.00 96.44 211 MET A N 1
ATOM 1678 C CA . MET A 1 211 ? 0.654 -3.618 9.949 1.00 96.44 211 MET A CA 1
ATOM 1679 C C . MET A 1 211 ? -0.172 -2.427 9.446 1.00 96.44 211 MET A C 1
ATOM 1681 O O . MET A 1 211 ? -0.384 -1.469 10.191 1.00 96.44 211 MET A O 1
ATOM 1685 N N . VAL A 1 212 ? -0.713 -2.495 8.225 1.00 97.62 212 VAL A N 1
ATOM 1686 C CA . VAL A 1 212 ? -1.684 -1.509 7.723 1.00 97.62 212 VAL A CA 1
ATOM 1687 C C . VAL A 1 212 ? -2.960 -1.534 8.565 1.00 97.62 212 VAL A C 1
ATOM 1689 O O . VAL A 1 212 ? -3.425 -0.471 8.959 1.00 97.62 212 VAL A O 1
ATOM 1692 N N . LEU A 1 213 ? -3.496 -2.707 8.914 1.00 97.94 213 LEU A N 1
ATOM 1693 C CA . LEU A 1 213 ? -4.670 -2.824 9.787 1.00 97.94 213 LEU A CA 1
ATOM 1694 C C . LEU A 1 213 ? -4.420 -2.182 11.163 1.00 97.94 213 LEU A C 1
ATOM 1696 O O . LEU A 1 213 ? -5.242 -1.392 11.625 1.00 97.94 213 LEU A O 1
ATOM 1700 N N . LEU A 1 214 ? -3.269 -2.450 11.792 1.00 96.88 214 LEU A N 1
ATOM 1701 C CA . LEU A 1 214 ? -2.875 -1.796 13.046 1.00 96.88 214 LEU A CA 1
ATOM 1702 C C . LEU A 1 214 ? -2.836 -0.268 12.900 1.00 96.88 214 LEU A C 1
ATOM 1704 O O . LEU A 1 214 ? -3.372 0.451 13.750 1.00 96.88 214 LEU A O 1
ATOM 1708 N N . TYR A 1 215 ? -2.236 0.220 11.813 1.00 97.56 215 TYR A N 1
ATOM 1709 C CA . TYR A 1 215 ? -2.133 1.646 11.532 1.00 97.56 215 TYR A CA 1
ATOM 1710 C C . TYR A 1 215 ? -3.505 2.294 11.318 1.00 97.56 215 TYR A C 1
ATOM 1712 O O . TYR A 1 215 ? -3.778 3.335 11.905 1.00 97.56 215 TYR A O 1
ATOM 1720 N N . LEU A 1 216 ? -4.404 1.663 10.558 1.00 97.88 216 LEU A N 1
ATOM 1721 C CA . LEU A 1 216 ? -5.768 2.159 10.357 1.00 97.88 216 LEU A CA 1
ATOM 1722 C C . LEU A 1 216 ? -6.550 2.232 11.677 1.00 97.88 216 LEU A C 1
ATOM 1724 O O . LEU A 1 216 ? -7.308 3.173 11.887 1.00 97.88 216 LEU A O 1
ATOM 1728 N N . CYS A 1 217 ? -6.350 1.278 12.591 1.00 97.00 217 CYS A N 1
ATOM 1729 C CA . CYS A 1 217 ? -7.054 1.272 13.874 1.00 97.00 217 CYS A CA 1
ATOM 1730 C C . CYS A 1 217 ? -6.501 2.268 14.902 1.00 97.00 217 CYS A C 1
ATOM 1732 O O . CYS A 1 217 ? -7.220 2.628 15.834 1.00 97.00 217 CYS A O 1
ATOM 1734 N N . THR A 1 218 ? -5.225 2.655 14.804 1.00 96.00 218 THR A N 1
ATOM 1735 C CA . THR A 1 218 ? -4.529 3.343 15.910 1.00 96.00 218 THR A CA 1
ATOM 1736 C C . THR A 1 218 ? -3.776 4.608 15.507 1.00 96.00 218 THR A C 1
ATOM 1738 O O . THR A 1 218 ? -3.350 5.361 16.379 1.00 96.00 218 THR A O 1
ATOM 1741 N N . GLY A 1 219 ? -3.573 4.841 14.210 1.00 95.69 219 GLY A N 1
ATOM 1742 C CA . GLY A 1 219 ? -2.693 5.888 13.689 1.00 95.69 219 GLY A CA 1
ATOM 1743 C C . GLY A 1 219 ? -1.202 5.630 13.929 1.00 95.69 219 GLY A C 1
ATOM 1744 O O . GLY A 1 219 ? -0.375 6.501 13.666 1.00 95.69 219 GLY A O 1
ATOM 1745 N N . ASN A 1 220 ? -0.831 4.456 14.450 1.00 92.69 220 ASN A N 1
ATOM 1746 C CA . ASN A 1 220 ? 0.534 4.118 14.835 1.00 92.69 220 ASN A CA 1
ATOM 1747 C C . ASN A 1 220 ? 0.870 2.660 14.469 1.00 92.69 220 ASN A C 1
ATOM 1749 O O . ASN A 1 220 ? -0.012 1.850 14.207 1.00 92.69 220 ASN A O 1
ATOM 1753 N N . ILE A 1 221 ? 2.159 2.327 14.447 1.00 91.31 221 ILE A N 1
ATOM 1754 C CA . ILE A 1 221 ? 2.679 0.988 14.126 1.00 91.31 221 ILE A CA 1
ATOM 1755 C C . ILE A 1 221 ? 3.269 0.255 15.345 1.00 91.31 221 ILE A C 1
ATOM 1757 O O . ILE A 1 221 ? 3.745 -0.869 15.217 1.00 91.31 221 ILE A O 1
ATOM 1761 N N . ASP A 1 222 ? 3.254 0.865 16.535 1.00 91.69 222 ASP A N 1
ATOM 1762 C CA . ASP A 1 222 ? 3.662 0.219 17.783 1.00 91.69 222 ASP A CA 1
ATOM 1763 C C . ASP A 1 222 ? 2.656 -0.875 18.148 1.00 91.69 222 ASP A C 1
ATOM 1765 O O . ASP A 1 222 ? 1.486 -0.621 18.453 1.00 91.69 222 ASP A O 1
ATOM 1769 N N . LEU A 1 223 ? 3.148 -2.112 18.155 1.00 87.94 223 LEU A N 1
ATOM 1770 C CA . LEU A 1 223 ? 2.376 -3.315 18.433 1.00 87.94 223 LEU A CA 1
ATOM 1771 C C . LEU A 1 223 ? 1.698 -3.288 19.802 1.00 87.94 223 LEU A C 1
ATOM 1773 O O . LEU A 1 223 ? 0.651 -3.916 19.973 1.00 87.94 223 LEU A O 1
ATOM 1777 N N . LYS A 1 224 ? 2.223 -2.527 20.770 1.00 89.19 224 LYS A N 1
ATOM 1778 C CA . LYS A 1 224 ? 1.585 -2.335 22.082 1.00 89.19 224 LYS A CA 1
ATOM 1779 C C . LYS A 1 224 ? 0.197 -1.710 21.962 1.00 89.19 224 LYS A C 1
ATOM 1781 O O . LYS A 1 224 ? -0.627 -1.918 22.850 1.00 89.19 224 LYS A O 1
ATOM 1786 N N . ASN A 1 225 ? -0.090 -0.992 20.876 1.00 90.25 225 ASN A N 1
ATOM 1787 C CA . ASN A 1 225 ? -1.399 -0.398 20.624 1.00 90.25 225 ASN A CA 1
ATOM 1788 C C . ASN A 1 225 ? -2.447 -1.415 20.158 1.00 90.25 225 ASN A C 1
ATOM 1790 O O . ASN A 1 225 ? -3.631 -1.111 20.194 1.00 90.25 225 ASN A O 1
ATOM 1794 N N . THR A 1 226 ? -2.085 -2.664 19.846 1.00 89.31 226 THR A N 1
ATOM 1795 C CA . THR A 1 226 ? -3.089 -3.720 19.583 1.00 89.31 226 THR A CA 1
ATOM 1796 C C . THR A 1 226 ? -4.084 -3.914 20.733 1.00 89.31 226 THR A C 1
ATOM 1798 O O . THR A 1 226 ? -5.211 -4.351 20.499 1.00 89.31 226 THR A O 1
ATOM 1801 N N . ARG A 1 227 ? -3.695 -3.561 21.969 1.00 88.94 227 ARG A N 1
ATOM 1802 C CA . ARG A 1 227 ? -4.552 -3.608 23.166 1.00 88.94 227 ARG A CA 1
ATOM 1803 C C . ARG A 1 227 ? -5.622 -2.514 23.220 1.00 88.94 227 ARG A C 1
ATOM 1805 O O . ARG A 1 227 ? -6.543 -2.631 24.018 1.00 88.94 227 ARG A O 1
ATOM 1812 N N . THR A 1 228 ? -5.483 -1.445 22.433 1.00 91.50 228 THR A N 1
ATOM 1813 C CA . THR A 1 228 ? -6.452 -0.335 22.392 1.00 91.50 228 THR A CA 1
ATOM 1814 C C . THR A 1 228 ? -7.558 -0.572 21.362 1.00 91.50 228 THR A C 1
ATOM 1816 O O . THR A 1 228 ? -8.581 0.111 21.388 1.00 91.50 228 THR A O 1
ATOM 1819 N N . ILE A 1 229 ? -7.380 -1.563 20.482 1.00 93.50 229 ILE A N 1
ATOM 1820 C CA . ILE A 1 229 ? -8.339 -1.927 19.441 1.00 93.50 229 ILE A CA 1
ATOM 1821 C C . ILE A 1 229 ? -9.551 -2.609 20.082 1.00 93.50 229 ILE A C 1
ATOM 1823 O O . ILE A 1 229 ? -9.428 -3.632 20.754 1.00 93.50 229 ILE A O 1
ATOM 1827 N N . ARG A 1 230 ? -10.739 -2.037 19.861 1.00 90.81 230 ARG A N 1
ATOM 1828 C CA . ARG A 1 230 ? -12.004 -2.547 20.419 1.00 90.81 230 ARG A CA 1
ATOM 1829 C C . ARG A 1 230 ? -12.456 -3.840 19.742 1.00 90.81 230 ARG A C 1
ATOM 1831 O O . ARG A 1 230 ? -12.934 -4.754 20.413 1.00 90.81 230 ARG A O 1
ATOM 1838 N N . ASN A 1 231 ? -12.287 -3.927 18.424 1.00 93.50 231 ASN A N 1
ATOM 1839 C CA . ASN A 1 231 ? -12.655 -5.105 17.655 1.00 93.50 231 ASN A CA 1
ATOM 1840 C C . ASN A 1 231 ? -11.657 -6.249 17.890 1.00 93.50 231 ASN A C 1
ATOM 1842 O O . ASN A 1 231 ? -10.528 -6.239 17.395 1.00 93.50 231 ASN A O 1
ATOM 1846 N N . LYS A 1 232 ? -12.098 -7.273 18.627 1.00 93.00 232 LYS A N 1
ATOM 1847 C CA . LYS A 1 232 ? -11.256 -8.421 18.990 1.00 93.00 232 LYS A CA 1
ATOM 1848 C C . LYS A 1 232 ? -10.738 -9.189 17.773 1.00 93.00 232 LYS A C 1
ATOM 1850 O O . LYS A 1 232 ? -9.635 -9.724 17.840 1.00 93.00 232 LYS A O 1
ATOM 1855 N N . HIS A 1 233 ? -11.489 -9.229 16.670 1.00 94.00 233 HIS A N 1
ATOM 1856 C CA . HIS A 1 233 ? -11.050 -9.918 15.456 1.00 94.00 233 HIS A CA 1
ATOM 1857 C C . HIS A 1 233 ? -9.843 -9.219 14.831 1.00 94.00 233 HIS A C 1
ATOM 1859 O O . HIS A 1 233 ? -8.884 -9.895 14.470 1.00 94.00 233 HIS A O 1
ATOM 1865 N N . PHE A 1 234 ? -9.822 -7.883 14.795 1.00 95.12 234 PHE A N 1
ATOM 1866 C CA . PHE A 1 234 ? -8.652 -7.139 14.317 1.00 95.12 234 PHE 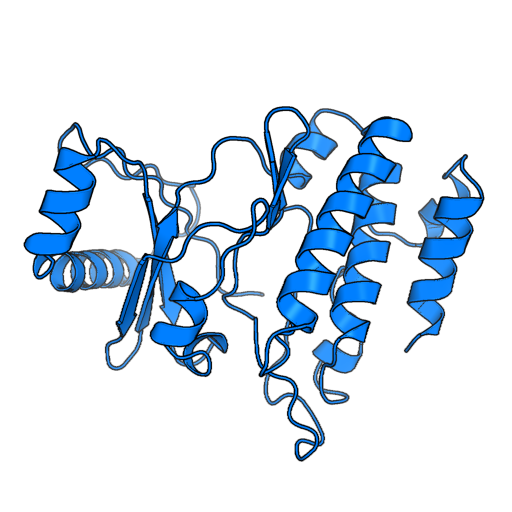A CA 1
ATOM 1867 C C . PHE A 1 234 ? -7.429 -7.400 15.193 1.00 95.12 234 PHE A C 1
ATOM 1869 O O . PHE A 1 234 ? -6.357 -7.696 14.672 1.00 95.12 234 PHE A O 1
ATOM 1876 N N . SER A 1 235 ? -7.589 -7.374 16.520 1.00 92.38 235 SER A N 1
ATOM 1877 C CA . SER A 1 235 ? -6.491 -7.692 17.437 1.00 92.38 235 SER A CA 1
ATOM 1878 C C . SER A 1 235 ? -5.945 -9.108 17.223 1.00 92.38 235 SER A C 1
ATOM 1880 O O . SER A 1 235 ? -4.736 -9.305 17.309 1.00 92.38 235 SER A O 1
ATOM 1882 N N . ILE A 1 236 ? -6.809 -10.093 16.951 1.00 92.19 236 ILE A N 1
ATOM 1883 C CA . ILE A 1 236 ? -6.396 -11.475 16.655 1.00 92.19 236 ILE A CA 1
ATOM 1884 C C . ILE A 1 236 ? -5.640 -11.537 15.327 1.00 92.19 236 ILE A C 1
ATOM 1886 O O . ILE A 1 236 ? -4.564 -12.124 15.280 1.00 92.19 236 ILE A O 1
ATOM 1890 N N . ILE A 1 237 ? -6.155 -10.900 14.271 1.00 91.81 237 ILE A N 1
ATOM 1891 C CA . ILE A 1 237 ? -5.503 -10.867 12.955 1.00 91.81 237 ILE A CA 1
ATOM 1892 C C . ILE A 1 237 ? -4.100 -10.260 13.067 1.00 91.81 237 ILE A C 1
ATOM 1894 O O . ILE A 1 237 ? -3.139 -10.881 12.621 1.00 91.81 237 ILE A O 1
ATOM 1898 N N . ILE A 1 238 ? -3.966 -9.098 13.718 1.00 92.62 238 ILE A N 1
ATOM 1899 C CA . ILE A 1 238 ? -2.672 -8.411 13.872 1.00 92.62 238 ILE A CA 1
ATOM 1900 C C . ILE A 1 238 ? -1.677 -9.277 14.657 1.00 92.62 238 ILE A C 1
ATOM 1902 O O . ILE A 1 238 ? -0.510 -9.355 14.289 1.00 92.62 238 ILE A O 1
ATOM 1906 N N . LYS A 1 239 ? -2.125 -9.961 15.716 1.00 89.56 239 LYS A N 1
ATOM 1907 C CA . LYS A 1 239 ? -1.268 -10.885 16.476 1.00 89.56 239 LYS A CA 1
ATOM 1908 C C . LYS A 1 239 ? -0.860 -12.100 15.650 1.00 89.56 239 LYS A C 1
ATOM 1910 O O . LYS A 1 239 ? 0.285 -12.523 15.719 1.00 89.56 239 LYS A O 1
ATOM 1915 N N . ASN A 1 240 ? -1.780 -12.657 14.867 1.00 87.44 240 ASN A N 1
ATOM 1916 C CA . ASN A 1 240 ? -1.500 -13.844 14.072 1.00 87.44 240 ASN A CA 1
ATOM 1917 C C . ASN A 1 240 ? -0.462 -13.554 12.992 1.00 87.44 240 ASN A C 1
ATOM 1919 O O . ASN A 1 240 ? 0.482 -14.326 12.879 1.00 87.44 240 ASN A O 1
ATOM 1923 N N . VAL A 1 241 ? -0.575 -12.439 12.258 1.00 82.81 241 VAL A N 1
ATOM 1924 C CA . VAL A 1 241 ? 0.402 -12.109 11.203 1.00 82.81 241 VAL A CA 1
ATOM 1925 C C . VAL A 1 241 ? 1.828 -11.923 11.729 1.00 82.81 241 VAL A C 1
ATOM 1927 O O . VAL A 1 241 ? 2.772 -12.103 10.972 1.00 82.81 241 VAL A O 1
ATOM 1930 N N . GLN A 1 242 ? 2.001 -11.621 13.019 1.00 74.25 242 GLN A N 1
ATOM 1931 C CA . GLN A 1 242 ? 3.319 -11.514 13.655 1.00 74.25 242 GLN A CA 1
ATOM 1932 C C . GLN A 1 242 ? 3.956 -12.873 13.945 1.00 74.25 242 GLN A C 1
ATOM 1934 O O . GLN A 1 242 ? 5.173 -12.956 14.027 1.00 74.25 242 GLN A O 1
ATOM 1939 N N . ASN A 1 243 ? 3.143 -13.920 14.095 1.00 71.56 243 ASN A N 1
ATOM 1940 C CA . ASN A 1 243 ? 3.604 -15.274 14.400 1.00 71.56 243 ASN A CA 1
ATOM 1941 C C . ASN A 1 243 ? 3.864 -16.113 13.136 1.00 71.56 243 ASN A C 1
ATOM 1943 O O . ASN A 1 243 ? 4.208 -17.285 13.249 1.00 71.56 243 ASN A O 1
ATOM 1947 N N . PHE A 1 244 ? 3.634 -15.559 11.939 1.00 58.97 244 PHE A N 1
ATOM 1948 C CA . PHE A 1 244 ? 3.807 -16.261 10.658 1.00 58.97 244 PHE A CA 1
ATOM 1949 C C . PHE A 1 244 ? 5.261 -16.312 10.157 1.00 58.97 244 PHE A C 1
ATOM 1951 O O . PHE A 1 244 ? 5.506 -16.873 9.082 1.00 58.97 244 PHE A O 1
ATOM 1958 N N . LEU A 1 245 ? 6.190 -15.728 10.917 1.00 49.97 245 LEU A N 1
ATOM 1959 C CA . LEU A 1 245 ? 7.591 -15.525 10.562 1.00 49.97 245 LEU A CA 1
ATOM 1960 C C . LEU A 1 245 ? 8.514 -16.243 11.537 1.00 49.97 245 LEU A C 1
ATOM 1962 O O . LEU A 1 245 ? 8.280 -16.105 12.760 1.00 49.97 245 LEU A O 1
#